Protein AF-A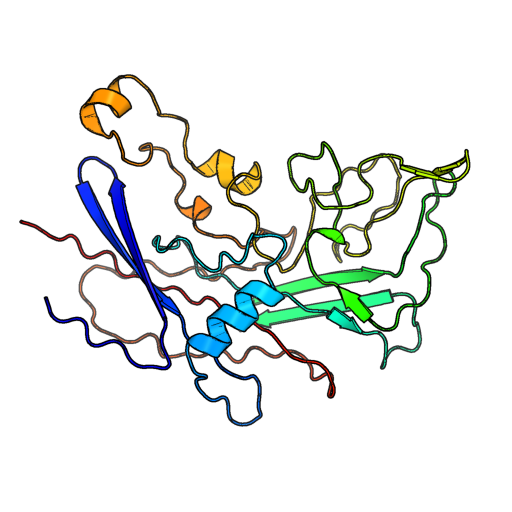0A3S4DX76-F1 (afdb_monomer_lite)

Organism: Serratia odorifera (NCBI:txid618)

pLDDT: mean 79.81, std 24.44, range [23.31, 98.12]

InterPro domains:
  IPR018683 Domain of unknown function DUF2169 [PF09937] (20-225)

Sequence (278 aa):
MKIIKPLRLSVLHRPFRFQGKNHLGVSVIALLDMGPTPQLRPEVELWQLAAAELQASGGVIDLAMPKARAEFLATGHAYTHHQTDKTACAVRIDVDRLSKRLTVYGDRVWSGSQPTPPRKFDAMRLDWSRAFGGAGHEENPHGIGASEEQHDGATYRRLPNIESAQARMTSPRQQPEPVSFGPLDINWPRRSKRLGRAYDAHWLQHDFPGLARDADWRVFNAASRTSGGRNRMRCRPRPHGASGTCTRASRCRVEPCRHGRRVALSIASAVRRRCLRK

Foldseek 3Di:
DDDDDDQLKDKDWDWFFAQLAIFIQIFIAWDWDPDPDIDTDGPVVVQVCLCVFVVVQNSDDFPSAAAQFFFWFDWDKDACPPPPDQFKDKFWWDFPPFIAIKIFGAKWWDPDFAIDRGDGDGIDTFDLLQWPEDCPGQQRNNYALLDWDDDPNDIIGIDRRIGGPVDDDRGSPDRDRTDGRHFGHLRRCVQVVQQDDQPDPVCVVRGPPHTHNSRRSNSRPRGDDDDPTDSTDRDDPDPPDDDDDPPDPGDTPRPDPPDTDGDGRRRRTRTDTDRPDD

Secondary structure (DSSP, 8-state):
------TTEEEEEEEEEETTEEEEEEEEEE-B--SSS--BPPHHHHHHHHHHH-GGGTT----SS--SSEE-----EEE-TT-S-SSEEEEEEEETTEEEEEEEE---BEETTEEPPPPP-SEEE-SGGGBEE-TT-TT-TT-EESS-EEETTEEE-BPPSEEETTB----TT--PPP--SSPPPSSSHHHHTTS-S--SHHIIIIITTSB-TT--GGGG--S---TT---EE--PPPPTT----------EE----TTS------------------

Structure (mmCIF, N/CA/C/O backbone):
data_AF-A0A3S4DX76-F1
#
_entry.id   AF-A0A3S4DX76-F1
#
loop_
_atom_site.group_PDB
_atom_site.id
_atom_site.type_symbol
_atom_site.label_atom_id
_atom_site.label_alt_id
_atom_site.label_comp_id
_atom_site.label_asym_id
_atom_site.label_entity_id
_atom_site.label_seq_id
_atom_site.pdbx_PDB_ins_code
_atom_site.Cartn_x
_atom_site.Cartn_y
_atom_site.Cartn_z
_atom_site.occupancy
_atom_site.B_iso_or_equiv
_atom_site.auth_seq_id
_atom_site.auth_comp_id
_atom_site.auth_asym_id
_atom_site.auth_atom_id
_atom_site.pdbx_PDB_model_num
ATOM 1 N N . MET A 1 1 ? -14.802 -8.178 33.227 1.00 63.16 1 MET A N 1
ATOM 2 C CA . MET A 1 1 ? -15.440 -8.338 31.897 1.00 63.16 1 MET A CA 1
ATOM 3 C C . MET A 1 1 ? -14.917 -9.623 31.269 1.00 63.16 1 MET A C 1
ATOM 5 O O . MET A 1 1 ? -13.709 -9.741 31.130 1.00 63.16 1 MET A O 1
ATOM 9 N N . LYS A 1 2 ? -15.780 -10.594 30.945 1.00 76.25 2 LYS A N 1
ATOM 10 C CA . LYS A 1 2 ? -15.373 -11.848 30.285 1.00 76.25 2 LYS A CA 1
ATOM 11 C C . LYS A 1 2 ? -15.455 -11.652 28.770 1.00 76.25 2 LYS A C 1
ATOM 13 O O . LYS A 1 2 ? -16.532 -11.360 28.259 1.00 76.25 2 LYS A O 1
ATOM 18 N N . ILE A 1 3 ? -14.332 -11.766 28.063 1.00 76.81 3 ILE A N 1
ATOM 19 C CA . ILE A 1 3 ? -14.299 -11.696 26.596 1.00 76.81 3 ILE A CA 1
ATOM 20 C C . ILE A 1 3 ? -14.397 -13.123 26.061 1.00 76.81 3 ILE A C 1
ATOM 22 O O . ILE A 1 3 ? -13.517 -13.940 26.314 1.00 76.81 3 ILE A O 1
ATOM 26 N N . ILE A 1 4 ? -15.468 -13.423 25.324 1.00 85.31 4 ILE A N 1
ATOM 27 C CA . ILE A 1 4 ? -15.616 -14.691 24.602 1.00 85.31 4 ILE A CA 1
ATOM 28 C C . ILE A 1 4 ? -15.239 -14.424 23.146 1.00 85.31 4 ILE A C 1
ATOM 30 O O . ILE A 1 4 ? -15.996 -13.792 22.410 1.00 85.31 4 ILE A O 1
ATOM 34 N N . LYS A 1 5 ? -14.044 -14.864 22.743 1.00 89.62 5 LYS A N 1
ATOM 35 C CA . LYS A 1 5 ? -13.514 -14.675 21.389 1.00 89.62 5 LYS A CA 1
ATOM 36 C C . LYS A 1 5 ? -13.508 -16.010 20.634 1.00 89.62 5 LYS A C 1
ATOM 38 O O . LYS A 1 5 ? -12.797 -16.921 21.056 1.00 89.62 5 LYS A O 1
ATOM 43 N N . PRO A 1 6 ? -14.234 -16.139 19.510 1.00 90.44 6 PRO A N 1
ATOM 44 C CA . PRO A 1 6 ? -14.154 -17.327 18.664 1.00 90.44 6 PRO A CA 1
ATOM 45 C C . PRO A 1 6 ? -12.733 -17.571 18.127 1.00 90.44 6 PRO A C 1
ATOM 47 O O . PRO A 1 6 ? -11.975 -16.629 17.894 1.00 90.44 6 PRO A O 1
ATOM 50 N N . LEU A 1 7 ? -12.384 -18.834 17.861 1.00 92.88 7 LEU A N 1
ATOM 51 C CA . LEU A 1 7 ? -11.058 -19.229 17.347 1.00 92.88 7 LEU A CA 1
ATOM 52 C C . LEU A 1 7 ? -10.767 -18.744 15.913 1.00 92.88 7 LEU A C 1
ATOM 54 O O . LEU A 1 7 ? -9.620 -18.739 15.474 1.00 92.88 7 LEU A O 1
ATOM 58 N N . ARG A 1 8 ? -11.807 -18.356 15.169 1.00 95.44 8 ARG A N 1
ATOM 59 C CA . ARG A 1 8 ? -11.724 -17.934 13.758 1.00 95.44 8 ARG A CA 1
ATOM 60 C C . ARG A 1 8 ? -11.811 -16.417 13.564 1.00 95.44 8 ARG A C 1
ATOM 62 O O . ARG A 1 8 ? -11.870 -15.948 12.433 1.00 95.44 8 ARG A O 1
ATOM 69 N N . LEU A 1 9 ? -11.869 -15.656 14.658 1.00 94.31 9 LEU A N 1
ATOM 70 C CA . LEU A 1 9 ? -11.942 -14.199 14.632 1.00 94.31 9 LEU A CA 1
ATOM 71 C C . LEU A 1 9 ? -10.793 -13.610 15.439 1.00 94.31 9 LEU A C 1
ATOM 73 O O . LEU A 1 9 ? -10.595 -13.972 16.602 1.00 94.31 9 LEU A O 1
ATOM 77 N N . SER A 1 10 ? -10.100 -12.653 14.832 1.00 93.06 10 SER A N 1
ATOM 78 C CA . SER A 1 10 ? -9.184 -11.782 15.551 1.00 93.06 10 SER A CA 1
ATOM 79 C C . SER A 1 10 ? -9.890 -10.512 16.000 1.00 93.06 10 SER A C 1
ATOM 81 O O . SER A 1 10 ? -10.774 -10.003 15.306 1.00 93.06 10 SER A O 1
ATOM 83 N N . VAL A 1 11 ? -9.506 -9.994 17.164 1.00 92.44 11 VAL A N 1
ATOM 84 C CA . VAL A 1 11 ? -10.060 -8.760 17.722 1.00 92.44 11 VAL A CA 1
ATOM 85 C C . VAL A 1 11 ? -8.917 -7.815 18.048 1.00 92.44 11 VAL A C 1
ATOM 87 O O . VAL A 1 11 ? -8.122 -8.079 18.946 1.00 92.44 11 VAL A O 1
ATOM 90 N N . LEU A 1 12 ? -8.877 -6.683 17.352 1.00 92.00 12 LEU A N 1
ATOM 91 C CA . LEU A 1 12 ? -8.015 -5.561 17.696 1.00 92.00 12 LEU A CA 1
ATOM 92 C C . LEU A 1 12 ? -8.839 -4.514 18.432 1.00 92.00 12 LEU A C 1
ATOM 94 O O . LEU A 1 12 ? -9.968 -4.211 18.040 1.00 92.00 12 LEU A O 1
ATOM 98 N N . HIS A 1 13 ? -8.277 -3.928 19.479 1.00 91.62 13 HIS A N 1
ATOM 99 C CA . HIS A 1 13 ? -8.918 -2.840 20.198 1.00 91.62 13 HIS A CA 1
ATOM 100 C C . HIS A 1 13 ? -7.905 -1.749 20.520 1.00 91.62 13 HIS A C 1
ATOM 102 O O . HIS A 1 13 ? -6.739 -2.028 20.785 1.00 91.62 13 HIS A O 1
ATOM 108 N N . ARG A 1 14 ? -8.357 -0.497 20.477 1.00 92.81 14 ARG A N 1
ATOM 109 C CA . ARG A 1 14 ? -7.519 0.665 20.761 1.00 92.81 14 ARG A CA 1
ATOM 110 C C . ARG A 1 14 ? -8.336 1.738 21.474 1.00 92.81 14 ARG A C 1
ATOM 112 O O . ARG A 1 14 ? -9.287 2.258 20.879 1.00 92.81 14 ARG A O 1
ATOM 119 N N . PRO A 1 15 ? -8.005 2.092 22.727 1.00 94.25 15 PRO A N 1
ATOM 120 C CA . PRO A 1 15 ? -8.536 3.306 23.318 1.00 94.25 15 PRO A CA 1
ATOM 121 C C . PRO A 1 15 ? -7.957 4.516 22.579 1.00 94.25 15 PRO A C 1
ATOM 123 O O . PRO A 1 15 ? -6.781 4.536 22.212 1.00 94.25 15 PRO A O 1
ATOM 126 N N . PHE A 1 16 ? -8.782 5.528 22.341 1.00 93.81 16 PHE A N 1
ATOM 127 C CA . PHE A 1 16 ? -8.332 6.791 21.768 1.00 93.81 16 PHE A CA 1
ATOM 128 C C . PHE A 1 16 ? -9.116 7.956 22.359 1.00 93.81 16 PHE A C 1
ATOM 130 O O . PHE A 1 16 ? -10.285 7.815 22.721 1.00 93.81 16 PHE A O 1
ATOM 137 N N . ARG A 1 17 ? -8.471 9.120 22.431 1.00 93.81 17 ARG A N 1
ATOM 138 C CA . ARG A 1 17 ? -9.098 10.364 22.871 1.00 93.81 17 ARG A CA 1
ATOM 139 C C . ARG A 1 17 ? -9.303 11.289 21.678 1.00 93.81 17 ARG A C 1
ATOM 141 O O . ARG A 1 17 ? -8.427 11.418 20.823 1.00 93.81 17 ARG A O 1
ATOM 148 N N . PHE A 1 18 ? -10.477 11.900 21.603 1.00 92.81 18 PHE A N 1
ATOM 149 C CA . PHE A 1 18 ? -10.802 12.887 20.579 1.00 92.81 18 PHE A CA 1
ATOM 150 C C . PHE A 1 18 ? -11.790 13.905 21.146 1.00 92.81 18 PHE A C 1
ATOM 152 O O . PHE A 1 18 ? -12.810 13.510 21.711 1.00 92.81 18 PHE A O 1
ATOM 159 N N . GLN A 1 19 ? -11.484 15.199 21.008 1.00 90.12 19 GLN A N 1
ATOM 160 C CA . GLN A 1 19 ? -12.315 16.305 21.510 1.00 90.12 19 GLN A CA 1
ATOM 161 C C . GLN A 1 19 ? -12.687 16.138 22.995 1.00 90.12 19 GLN A C 1
ATOM 163 O O . GLN A 1 19 ? -13.863 16.115 23.364 1.00 90.12 19 GLN A O 1
ATOM 168 N N . GLY A 1 20 ? -11.677 15.915 23.840 1.00 88.25 20 GLY A N 1
ATOM 169 C CA . GLY A 1 20 ? -11.849 15.693 25.281 1.00 88.25 20 GLY A CA 1
ATOM 170 C C . GLY A 1 20 ? -12.585 14.407 25.696 1.00 88.25 20 GLY A C 1
ATOM 171 O O . GLY A 1 20 ? -12.797 14.196 26.888 1.00 88.25 20 GLY A O 1
ATOM 172 N N . LYS A 1 21 ? -12.979 13.528 24.760 1.00 92.38 21 LYS A N 1
ATOM 173 C CA . LYS A 1 21 ? -13.741 12.302 25.055 1.00 92.38 21 LYS A CA 1
ATOM 174 C C . LYS A 1 21 ? -12.910 11.048 24.833 1.00 92.38 21 LYS A C 1
ATOM 176 O O . LYS A 1 21 ? -12.191 10.934 23.842 1.00 92.38 21 LYS A O 1
ATOM 181 N N . ASN A 1 22 ? -13.068 10.085 25.738 1.00 94.81 22 ASN A N 1
ATOM 182 C CA . ASN A 1 22 ? -12.474 8.760 25.612 1.00 94.81 22 ASN A CA 1
ATOM 183 C C . ASN A 1 22 ? -13.384 7.851 24.784 1.00 94.81 22 ASN A C 1
ATOM 185 O O . ASN A 1 22 ? -14.589 7.747 25.023 1.00 94.81 22 ASN A O 1
ATOM 189 N N . HIS A 1 23 ? -12.784 7.165 23.823 1.00 93.88 23 HIS A N 1
ATOM 190 C CA . HIS A 1 23 ? -13.443 6.231 22.930 1.00 93.88 23 HIS A CA 1
ATOM 191 C C . HIS A 1 23 ? -12.697 4.899 22.917 1.00 93.88 23 HIS A C 1
ATOM 193 O O . HIS A 1 23 ? -11.491 4.842 23.150 1.00 93.88 23 HIS A O 1
ATOM 199 N N . LEU A 1 24 ? -13.421 3.830 22.593 1.00 94.06 24 LEU A N 1
ATOM 200 C CA . LEU A 1 24 ? -12.850 2.515 22.336 1.00 94.06 24 LEU A CA 1
ATOM 201 C C . LEU A 1 24 ? -13.122 2.140 20.880 1.00 94.06 24 LEU A C 1
ATOM 203 O O . LEU A 1 24 ? -14.275 1.974 20.476 1.00 94.06 24 LEU A O 1
ATOM 207 N N . GLY A 1 25 ? -12.058 2.028 20.092 1.00 93.44 25 GLY A N 1
ATOM 208 C CA . GLY A 1 25 ? -12.106 1.408 18.778 1.00 93.44 25 GLY A CA 1
ATOM 209 C C . GLY A 1 25 ? -11.991 -0.107 18.913 1.00 93.44 25 GLY A C 1
ATOM 210 O O . GLY A 1 25 ? -11.165 -0.597 19.681 1.00 93.44 25 GLY A O 1
ATOM 211 N N . VAL A 1 26 ? -12.837 -0.845 18.194 1.00 92.06 26 VAL A N 1
ATOM 212 C CA . VAL A 1 26 ? -12.825 -2.314 18.154 1.00 92.06 26 VAL A CA 1
ATOM 213 C C . VAL A 1 26 ? -12.948 -2.745 16.703 1.00 92.06 26 VAL A C 1
ATOM 215 O O . VAL A 1 26 ? -13.924 -2.389 16.050 1.00 92.06 26 VAL A O 1
ATOM 218 N N . SER A 1 27 ? -11.982 -3.510 16.209 1.00 92.56 27 SER A N 1
ATOM 219 C CA . SER A 1 27 ? -12.020 -4.140 14.891 1.00 92.56 27 SER A CA 1
ATOM 220 C C . SER A 1 27 ? -12.036 -5.650 15.040 1.00 92.56 27 SER A C 1
ATOM 222 O O . SER A 1 27 ? -11.276 -6.213 15.823 1.00 92.56 27 SER A O 1
ATOM 224 N N . VAL A 1 28 ? -12.904 -6.297 14.270 1.00 92.81 28 VAL A N 1
ATOM 225 C CA . VAL A 1 28 ? -12.977 -7.754 14.171 1.00 92.81 28 VAL A CA 1
ATOM 226 C C . VAL A 1 28 ? -12.489 -8.140 12.786 1.00 92.81 28 VAL A C 1
ATOM 228 O O . VAL A 1 28 ? -12.972 -7.598 11.792 1.00 92.81 28 VAL A O 1
ATOM 231 N N . ILE A 1 29 ? -11.528 -9.054 12.727 1.00 93.88 29 ILE A N 1
ATOM 232 C CA . ILE A 1 29 ? -10.910 -9.507 11.484 1.00 93.88 29 ILE A CA 1
ATOM 233 C C . ILE A 1 29 ? -11.208 -10.994 11.323 1.00 93.88 29 ILE A C 1
ATOM 235 O O . ILE A 1 29 ? -11.068 -11.777 12.262 1.00 93.88 29 ILE A O 1
ATOM 239 N N . ALA A 1 30 ? -11.627 -11.365 10.121 1.00 94.69 30 ALA A N 1
ATOM 240 C CA . ALA A 1 30 ? -11.900 -12.735 9.731 1.00 94.69 30 ALA A CA 1
ATOM 241 C C . ALA A 1 30 ? -11.096 -13.056 8.472 1.00 94.69 30 ALA A C 1
ATOM 243 O O . ALA A 1 30 ? -11.054 -12.246 7.545 1.00 94.69 30 ALA A O 1
ATOM 244 N N . LEU A 1 31 ? -10.487 -14.239 8.434 1.00 94.75 31 LEU A N 1
ATOM 245 C CA . LEU A 1 31 ? -9.863 -14.769 7.228 1.00 94.75 31 LEU A CA 1
ATOM 246 C C . LEU A 1 31 ? -10.840 -15.736 6.566 1.00 94.75 31 LEU A C 1
ATOM 248 O O . LEU A 1 31 ? -11.358 -16.640 7.220 1.00 94.75 31 LEU A O 1
ATOM 252 N N . LEU A 1 32 ? -11.076 -15.540 5.273 1.00 93.75 32 LEU A N 1
ATOM 253 C CA . LEU A 1 32 ? -11.840 -16.454 4.437 1.00 93.75 32 LEU A CA 1
ATOM 254 C C . LEU A 1 32 ? -10.940 -16.963 3.318 1.00 93.75 32 LEU A C 1
ATOM 256 O O . LEU A 1 32 ? -10.189 -16.180 2.732 1.00 93.75 32 LEU A O 1
ATOM 260 N N . ASP A 1 33 ? -11.029 -18.251 3.002 1.00 89.81 33 ASP A N 1
ATOM 261 C CA . ASP A 1 33 ? -10.439 -18.751 1.763 1.00 89.81 33 ASP A CA 1
ATOM 262 C C . ASP A 1 33 ? -11.244 -18.290 0.533 1.00 89.81 33 ASP A C 1
ATOM 264 O O . ASP A 1 33 ? -12.389 -17.844 0.627 1.00 89.81 33 ASP A O 1
ATOM 268 N N . MET A 1 34 ? -10.618 -18.374 -0.642 1.00 85.69 34 MET A N 1
ATOM 269 C CA . MET A 1 34 ? -11.246 -18.039 -1.926 1.00 85.69 34 MET A CA 1
ATOM 270 C C . MET A 1 34 ? -11.662 -19.289 -2.715 1.00 85.69 34 MET A C 1
ATOM 272 O O . MET A 1 34 ? -11.631 -19.279 -3.948 1.00 85.69 34 MET A O 1
ATOM 276 N N . GLY A 1 35 ? -12.005 -20.376 -2.017 1.00 86.94 35 GLY A N 1
ATOM 277 C CA . GLY A 1 35 ? -12.531 -21.592 -2.626 1.00 86.94 35 GLY A CA 1
ATOM 278 C C . GLY A 1 35 ? -13.946 -21.412 -3.198 1.00 86.94 35 GLY A C 1
ATOM 279 O O . GLY A 1 35 ? -14.584 -20.377 -2.991 1.00 86.94 35 GLY A O 1
ATOM 280 N N . PRO A 1 36 ? -14.478 -22.424 -3.912 1.00 89.00 36 PRO A N 1
ATOM 281 C CA . PRO A 1 36 ? -15.854 -22.401 -4.423 1.00 89.00 36 PRO A CA 1
ATOM 282 C C . PRO A 1 36 ? -16.896 -22.276 -3.298 1.00 89.00 36 PRO A C 1
ATOM 284 O O . PRO A 1 36 ? -17.969 -21.711 -3.504 1.00 89.00 36 PRO A O 1
ATOM 287 N N . THR A 1 37 ? -16.553 -22.755 -2.102 1.00 93.50 37 THR A N 1
ATOM 288 C CA . THR A 1 37 ? -17.327 -22.631 -0.864 1.00 93.50 37 THR A CA 1
ATOM 289 C C . THR A 1 37 ? -16.450 -21.981 0.213 1.00 93.50 37 THR A C 1
ATOM 291 O O . THR A 1 37 ? -15.799 -22.708 0.967 1.00 93.50 37 THR A O 1
ATOM 294 N N . PRO A 1 38 ? -16.387 -20.636 0.277 1.00 90.50 38 PRO A N 1
ATOM 295 C CA . PRO A 1 38 ? -15.501 -19.923 1.196 1.00 90.50 38 PRO A CA 1
ATOM 296 C C . PRO A 1 38 ? -15.723 -20.319 2.656 1.00 90.50 38 PRO A C 1
ATOM 298 O O . PRO A 1 38 ? -16.846 -20.213 3.157 1.00 90.50 38 PRO A O 1
ATOM 301 N N . GLN A 1 39 ? -14.665 -20.727 3.358 1.00 93.19 39 GLN A N 1
ATOM 302 C CA . GLN A 1 39 ? -14.730 -21.034 4.785 1.00 93.19 39 GLN A CA 1
ATOM 303 C C . GLN A 1 39 ? -13.957 -20.020 5.625 1.00 93.19 39 GLN A C 1
ATOM 305 O O . GLN A 1 39 ? -12.917 -19.500 5.224 1.00 93.19 39 GLN A O 1
ATOM 310 N N . LEU A 1 40 ? -14.452 -19.775 6.843 1.00 95.00 40 LEU A N 1
ATOM 311 C CA . LEU A 1 40 ? -13.705 -19.040 7.862 1.00 95.00 40 LEU A CA 1
ATOM 312 C C . LEU A 1 40 ? -12.507 -19.871 8.322 1.00 95.00 40 LEU A C 1
ATOM 314 O O . LEU A 1 40 ? -12.687 -20.988 8.820 1.00 95.00 40 LEU A O 1
ATOM 318 N N . ARG A 1 41 ? -11.310 -19.306 8.197 1.00 95.25 41 ARG A N 1
ATOM 319 C CA . ARG A 1 41 ? -10.045 -19.924 8.596 1.00 95.25 41 ARG A CA 1
ATOM 320 C C . ARG A 1 41 ? -9.696 -19.596 10.058 1.00 95.25 41 ARG A C 1
ATOM 322 O O . ARG A 1 41 ? -10.197 -18.605 10.596 1.00 95.25 41 ARG A O 1
ATOM 329 N N . PRO A 1 42 ? -8.870 -20.419 10.726 1.00 96.06 42 PRO A N 1
ATOM 330 C CA . PRO A 1 42 ? -8.341 -20.118 12.056 1.00 96.06 42 PRO A CA 1
ATOM 331 C C . PRO A 1 42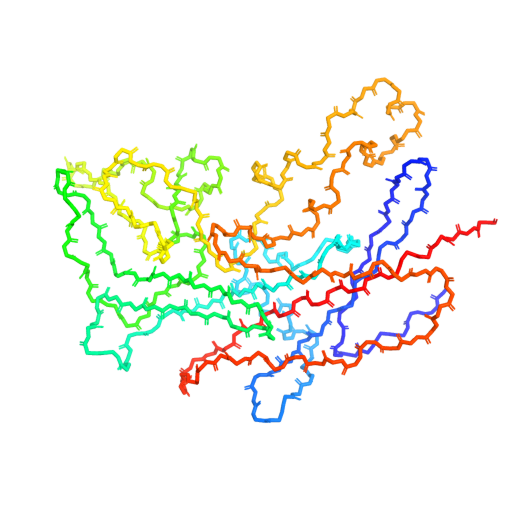 ? -7.602 -18.773 12.118 1.00 96.06 42 PRO A C 1
ATOM 333 O O . PRO A 1 42 ? -6.938 -18.373 11.164 1.00 96.06 42 PRO A O 1
ATOM 336 N N . GLU A 1 43 ? -7.659 -18.094 13.267 1.00 95.06 43 GLU A N 1
ATOM 337 C CA . GLU A 1 43 ? -6.953 -16.819 13.473 1.00 95.06 43 GLU A CA 1
ATOM 338 C C . GLU A 1 43 ? -5.428 -16.938 13.308 1.00 95.06 43 GLU A C 1
ATOM 340 O O . GLU A 1 43 ? -4.788 -16.014 12.816 1.00 95.06 43 GLU A O 1
ATOM 345 N N . VAL A 1 44 ? -4.830 -18.066 13.695 1.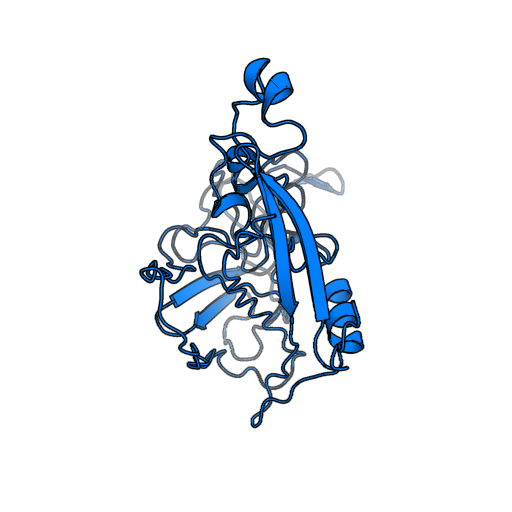00 95.00 44 VAL A N 1
ATOM 346 C CA . VAL A 1 44 ? -3.378 -18.262 13.553 1.00 95.00 44 VAL A CA 1
ATOM 347 C C . VAL A 1 44 ? -2.955 -18.164 12.084 1.00 95.00 44 VAL A C 1
ATOM 349 O O . VAL A 1 44 ? -1.978 -17.486 11.771 1.00 95.00 44 VAL A O 1
ATOM 352 N N . GLU A 1 45 ? -3.739 -18.751 11.173 1.00 95.00 45 GLU A N 1
ATOM 353 C CA . GLU A 1 45 ? -3.483 -18.667 9.731 1.00 95.00 45 GLU A CA 1
ATOM 354 C C . GLU A 1 45 ? -3.603 -17.225 9.216 1.00 95.00 45 GLU A C 1
ATOM 356 O O . GLU A 1 45 ? -2.834 -16.815 8.351 1.00 95.00 45 GLU A O 1
ATOM 361 N N . LEU A 1 46 ? -4.530 -16.430 9.769 1.00 93.62 46 LEU A N 1
ATOM 362 C CA . LEU A 1 46 ? -4.693 -15.012 9.431 1.00 93.62 46 LEU A CA 1
ATOM 363 C C . LEU A 1 46 ? -3.415 -14.223 9.710 1.00 93.62 46 LEU A C 1
ATOM 365 O O . LEU A 1 46 ? -2.948 -13.494 8.835 1.00 93.62 46 LEU A O 1
ATOM 369 N N . TRP A 1 47 ? -2.847 -14.363 10.908 1.00 92.38 47 TRP A N 1
ATOM 370 C CA . TRP A 1 47 ? -1.663 -13.594 11.292 1.00 92.38 47 TRP A CA 1
ATOM 371 C C . TRP A 1 47 ? -0.393 -14.072 10.593 1.00 92.38 47 TRP A C 1
ATOM 373 O O . TRP A 1 47 ? 0.413 -13.240 10.181 1.00 92.38 47 TRP A O 1
ATOM 383 N N . GLN A 1 48 ? -0.248 -15.382 10.374 1.00 92.19 48 GLN A N 1
ATOM 384 C CA . GLN A 1 48 ? 0.835 -15.930 9.551 1.00 92.19 48 GLN A CA 1
ATOM 385 C C . GLN A 1 48 ? 0.780 -15.382 8.121 1.00 92.19 48 GLN A C 1
ATOM 387 O O . GLN A 1 48 ? 1.795 -14.947 7.578 1.00 92.19 48 GLN A O 1
ATOM 392 N N . LEU A 1 49 ? -0.417 -15.344 7.527 1.00 91.19 49 LEU A N 1
ATOM 393 C CA . LEU A 1 49 ? -0.618 -14.809 6.186 1.00 91.19 49 LEU A CA 1
ATOM 394 C C . LEU A 1 49 ? -0.308 -13.313 6.116 1.00 91.19 49 LEU A C 1
ATOM 396 O O . LEU A 1 49 ? 0.366 -12.865 5.193 1.00 91.19 49 LEU A O 1
ATOM 400 N N . ALA A 1 50 ? -0.770 -12.537 7.096 1.00 89.88 50 ALA A N 1
ATOM 401 C CA . ALA A 1 50 ? -0.505 -11.106 7.155 1.00 89.88 50 ALA A CA 1
ATOM 402 C C . ALA A 1 50 ? 0.991 -10.796 7.294 1.00 89.88 50 ALA A C 1
ATOM 404 O O . ALA A 1 50 ? 1.495 -9.939 6.571 1.00 89.88 50 ALA A O 1
ATOM 405 N N . ALA A 1 51 ? 1.709 -11.519 8.158 1.00 88.25 51 ALA A N 1
ATOM 406 C CA . ALA A 1 51 ? 3.153 -11.368 8.313 1.00 88.25 51 ALA A CA 1
ATOM 407 C C . ALA A 1 51 ? 3.915 -11.711 7.021 1.00 88.25 51 ALA A C 1
ATOM 409 O O . ALA A 1 51 ? 4.839 -10.994 6.641 1.00 88.25 51 ALA A O 1
ATOM 410 N N . ALA A 1 52 ? 3.501 -12.769 6.315 1.00 87.88 52 ALA A N 1
ATOM 411 C CA . ALA A 1 52 ? 4.130 -13.182 5.063 1.00 87.88 52 ALA A CA 1
ATOM 412 C C . ALA A 1 52 ? 3.866 -12.203 3.905 1.00 87.88 52 ALA A C 1
ATOM 414 O O . ALA A 1 52 ? 4.741 -11.972 3.075 1.00 87.88 52 ALA A O 1
ATOM 415 N N . GLU A 1 53 ? 2.666 -11.623 3.833 1.00 88.00 53 GLU A N 1
ATOM 416 C CA . GLU A 1 53 ? 2.208 -10.901 2.642 1.00 88.00 53 GLU A CA 1
ATOM 417 C C . GLU A 1 53 ? 2.271 -9.370 2.752 1.00 88.00 53 GLU A C 1
ATOM 419 O O . GLU A 1 53 ? 2.349 -8.684 1.727 1.00 88.00 53 GLU A O 1
ATOM 424 N N . LEU A 1 54 ? 2.235 -8.820 3.969 1.00 84.62 54 LEU A N 1
ATOM 425 C CA . LEU A 1 54 ? 2.216 -7.376 4.240 1.00 84.62 54 LEU A CA 1
ATOM 426 C C . LEU A 1 54 ? 3.576 -6.857 4.731 1.00 84.62 54 LEU A C 1
ATOM 428 O O . LEU A 1 54 ? 3.644 -5.986 5.598 1.00 84.62 54 LEU A O 1
ATOM 432 N N . GLN A 1 55 ? 4.666 -7.379 4.168 1.00 78.81 55 GLN A N 1
ATOM 433 C CA . GLN A 1 55 ? 6.037 -7.023 4.556 1.00 78.81 55 GLN A CA 1
ATOM 434 C C . GLN A 1 55 ? 6.301 -5.512 4.448 1.00 78.81 55 GLN A C 1
ATOM 436 O O . GLN A 1 55 ? 6.830 -4.909 5.377 1.00 78.81 55 GLN A O 1
ATOM 441 N N . ALA A 1 56 ? 5.832 -4.878 3.367 1.00 71.38 56 ALA A N 1
ATOM 442 C CA . ALA A 1 56 ? 5.996 -3.439 3.134 1.00 71.38 56 ALA A CA 1
ATOM 443 C C . ALA A 1 56 ? 5.247 -2.541 4.140 1.00 71.38 56 ALA A C 1
ATOM 445 O O . ALA A 1 56 ? 5.514 -1.347 4.195 1.00 71.38 56 ALA A O 1
ATOM 446 N N . SER A 1 57 ? 4.304 -3.086 4.914 1.00 72.50 57 SER A N 1
ATOM 447 C CA . SER A 1 57 ? 3.586 -2.362 5.972 1.00 72.50 57 SER A CA 1
ATOM 448 C C . SER A 1 57 ? 3.819 -2.974 7.357 1.00 72.50 57 SER A C 1
ATOM 450 O O . SER A 1 57 ? 2.975 -2.828 8.242 1.00 72.50 57 SER A O 1
ATOM 452 N N . GLY A 1 58 ? 4.911 -3.729 7.533 1.00 76.62 58 GLY A N 1
ATOM 453 C CA . GLY A 1 58 ? 5.279 -4.353 8.807 1.00 76.62 58 GLY A CA 1
ATOM 454 C C . GLY A 1 58 ? 4.234 -5.331 9.357 1.00 76.62 58 GLY A C 1
ATOM 455 O O . GLY A 1 58 ? 4.079 -5.442 10.569 1.00 76.62 58 GLY A O 1
ATOM 456 N N . GLY A 1 59 ? 3.450 -5.984 8.493 1.00 78.50 59 GLY A N 1
ATOM 457 C CA . GLY A 1 59 ? 2.385 -6.903 8.915 1.00 78.50 59 GLY A CA 1
ATOM 458 C C . GLY A 1 59 ? 1.107 -6.221 9.426 1.00 78.50 59 GLY A C 1
ATOM 459 O O . GLY A 1 59 ? 0.166 -6.907 9.828 1.00 78.50 59 GLY A O 1
ATOM 460 N N . VAL A 1 60 ? 1.031 -4.884 9.417 1.00 84.81 60 VAL A N 1
ATOM 461 C CA . VAL A 1 60 ? -0.116 -4.148 9.969 1.00 84.81 60 VAL A CA 1
ATOM 462 C C . VAL A 1 60 ? -1.330 -4.246 9.043 1.00 84.81 60 VAL A C 1
ATOM 464 O O . VAL A 1 60 ? -1.337 -3.716 7.934 1.00 84.81 60 VAL A O 1
ATOM 467 N N . ILE A 1 61 ? -2.392 -4.883 9.541 1.00 87.50 61 ILE A N 1
ATOM 468 C CA . ILE A 1 61 ? -3.680 -5.023 8.845 1.00 87.50 61 ILE A CA 1
ATOM 469 C C . ILE A 1 61 ? -4.582 -3.808 9.105 1.00 87.50 61 ILE A C 1
ATOM 471 O O . ILE A 1 61 ? -5.118 -3.202 8.179 1.00 87.50 61 ILE A O 1
ATOM 475 N N . ASP A 1 62 ? -4.775 -3.446 10.375 1.00 90.19 62 ASP A N 1
ATOM 476 C CA . ASP A 1 62 ? -5.705 -2.398 10.796 1.00 90.19 62 ASP A CA 1
ATOM 477 C C . ASP A 1 62 ? -5.199 -1.689 12.061 1.00 90.19 62 ASP A C 1
ATOM 479 O O . ASP A 1 62 ? -4.445 -2.256 12.847 1.00 90.19 62 ASP A O 1
ATOM 483 N N . LEU A 1 63 ? -5.620 -0.439 12.268 1.00 91.81 63 LEU A N 1
ATOM 484 C CA . LEU A 1 63 ? -5.215 0.384 13.416 1.00 91.81 63 LEU A CA 1
ATOM 485 C C . LEU A 1 63 ? -6.205 0.323 14.589 1.00 91.81 63 LEU A C 1
ATOM 487 O O . LEU A 1 63 ? -6.052 1.074 15.553 1.00 91.81 63 LEU A O 1
ATOM 491 N N . ALA A 1 64 ? -7.235 -0.520 14.486 1.00 93.56 64 ALA A N 1
ATOM 492 C CA . ALA A 1 64 ? -8.386 -0.599 15.379 1.00 93.56 64 ALA A CA 1
ATOM 493 C C . ALA A 1 64 ? -9.125 0.737 15.548 1.00 93.56 64 ALA A C 1
ATOM 495 O O . ALA A 1 64 ? -9.769 0.981 16.565 1.00 93.56 64 ALA A O 1
ATOM 496 N N . MET A 1 65 ? -9.055 1.599 14.533 1.00 93.56 65 MET A N 1
ATOM 497 C CA . MET A 1 65 ? -9.694 2.912 14.516 1.00 93.56 65 MET A CA 1
ATOM 498 C C . MET A 1 65 ? -10.897 2.895 13.570 1.00 93.56 65 MET A C 1
ATOM 500 O O . MET A 1 65 ? -10.825 2.273 12.508 1.00 93.56 65 MET A O 1
ATOM 504 N N . PRO A 1 66 ? -12.007 3.589 13.893 1.00 90.50 66 PRO A N 1
ATOM 505 C CA . PRO A 1 66 ? -13.143 3.672 12.981 1.00 90.50 66 PRO A CA 1
ATOM 506 C C . PRO A 1 66 ? -12.702 4.201 11.612 1.00 90.50 66 PRO A C 1
ATOM 508 O O . PRO A 1 66 ? -12.040 5.233 11.539 1.00 90.50 66 PRO A O 1
ATOM 511 N N . LYS A 1 67 ? -13.080 3.540 10.517 1.00 88.81 67 LYS A N 1
ATOM 512 C CA . LYS A 1 67 ? -12.745 4.019 9.169 1.00 88.81 67 LYS A CA 1
ATOM 513 C C . LYS A 1 67 ? -13.773 5.031 8.680 1.00 88.81 67 LYS A C 1
ATOM 515 O O . LYS A 1 67 ? -14.976 4.852 8.861 1.00 88.81 67 LYS A O 1
ATOM 520 N N . ALA A 1 68 ? -13.312 6.080 8.000 1.00 89.81 68 ALA A N 1
ATOM 521 C CA . ALA A 1 68 ? -14.207 7.063 7.391 1.00 89.81 68 ALA A CA 1
ATOM 522 C C . ALA A 1 68 ? -14.997 6.472 6.210 1.00 89.81 68 ALA A C 1
ATOM 524 O O . ALA A 1 68 ? -16.078 6.956 5.868 1.00 89.81 68 ALA A O 1
ATOM 525 N N . ARG A 1 69 ? -14.433 5.458 5.539 1.00 85.75 69 ARG A N 1
ATOM 526 C CA . ARG A 1 69 ? -15.014 4.789 4.367 1.00 85.75 69 ARG A CA 1
ATOM 527 C C . ARG A 1 69 ? -14.645 3.310 4.350 1.00 85.75 69 ARG A C 1
ATOM 529 O O . ARG A 1 69 ? -13.600 2.939 4.878 1.00 85.75 69 ARG A O 1
ATOM 536 N N . ALA A 1 70 ? -15.461 2.507 3.675 1.00 85.56 70 ALA A N 1
ATOM 537 C CA . ALA A 1 70 ? -15.069 1.158 3.290 1.00 85.56 70 ALA A CA 1
ATOM 538 C C . ALA A 1 70 ? -13.915 1.210 2.275 1.00 85.56 70 ALA A C 1
ATOM 540 O O . ALA A 1 70 ? -13.865 2.109 1.425 1.00 85.56 70 ALA A O 1
ATOM 541 N N . GLU A 1 71 ? -13.012 0.240 2.361 1.00 88.38 71 GLU A N 1
ATOM 542 C CA . GLU A 1 71 ? -11.854 0.100 1.485 1.00 88.38 71 GLU A CA 1
ATOM 543 C C . GLU A 1 71 ? -11.585 -1.369 1.167 1.00 88.38 71 GLU A C 1
ATOM 545 O O . GLU A 1 71 ? -11.996 -2.253 1.913 1.00 88.38 71 GLU A O 1
ATOM 550 N N . PHE A 1 72 ? -10.904 -1.616 0.052 1.00 88.06 72 PHE A N 1
ATOM 551 C CA . PHE A 1 72 ? -10.354 -2.923 -0.283 1.00 88.06 72 PHE A CA 1
ATOM 552 C C . PHE A 1 72 ? -8.889 -2.752 -0.668 1.00 88.06 72 PHE A C 1
ATOM 554 O O . PHE A 1 72 ? -8.496 -1.735 -1.249 1.00 88.06 72 PHE A O 1
ATOM 561 N N . LEU A 1 73 ? -8.099 -3.754 -0.313 1.00 90.12 73 LEU A N 1
ATOM 562 C CA . LEU A 1 73 ? -6.665 -3.824 -0.533 1.00 90.12 73 LEU A CA 1
ATOM 563 C C . LEU A 1 73 ? -6.337 -5.215 -1.062 1.00 90.12 73 LEU A C 1
ATOM 565 O O . LEU A 1 73 ? -7.101 -6.160 -0.860 1.00 90.12 73 LEU A O 1
ATOM 569 N N . ALA A 1 74 ? -5.198 -5.341 -1.725 1.00 89.00 74 ALA A N 1
ATOM 570 C CA . ALA A 1 74 ? -4.676 -6.642 -2.099 1.00 89.00 74 ALA A CA 1
ATOM 571 C C . ALA A 1 74 ? -3.160 -6.618 -2.199 1.00 89.00 74 ALA A C 1
ATOM 573 O O . ALA A 1 74 ? -2.541 -5.572 -2.386 1.00 89.00 74 ALA A O 1
ATOM 574 N N . THR A 1 75 ? -2.603 -7.811 -2.101 1.00 88.75 75 THR A N 1
ATOM 575 C CA . THR A 1 75 ? -1.195 -8.126 -2.285 1.00 88.75 75 THR A CA 1
ATOM 576 C C . THR A 1 75 ? -1.128 -9.513 -2.920 1.00 88.75 75 THR A C 1
ATOM 578 O O . THR A 1 75 ? -2.101 -10.272 -2.868 1.00 88.75 75 THR A O 1
ATOM 581 N N . GLY A 1 76 ? -0.039 -9.824 -3.609 1.00 90.44 76 GLY A N 1
ATOM 582 C CA . GLY A 1 76 ? 0.082 -11.064 -4.367 1.00 90.44 76 GLY A CA 1
ATOM 583 C C . GLY A 1 76 ? 1.010 -10.902 -5.557 1.00 90.44 76 GLY A C 1
ATOM 584 O O . GLY A 1 76 ? 1.964 -10.132 -5.499 1.00 90.44 76 GLY A O 1
ATOM 585 N N . HIS A 1 77 ? 0.730 -11.622 -6.640 1.00 93.38 77 HIS A N 1
ATOM 586 C CA . HIS A 1 77 ? 1.553 -11.610 -7.845 1.00 93.38 77 HIS A CA 1
ATOM 587 C C . HIS A 1 77 ? 0.694 -11.456 -9.103 1.00 93.38 77 HIS A C 1
ATOM 589 O O . HIS A 1 77 ? -0.425 -11.967 -9.178 1.00 93.38 77 HIS A O 1
ATOM 595 N N . ALA A 1 78 ? 1.237 -10.759 -10.095 1.00 95.06 78 ALA A N 1
ATOM 596 C CA . ALA A 1 78 ? 0.769 -10.766 -11.468 1.00 95.06 78 ALA A CA 1
ATOM 597 C C . ALA A 1 78 ? 1.455 -11.903 -12.227 1.00 95.06 78 ALA A C 1
ATOM 599 O O . ALA A 1 78 ? 2.656 -12.100 -12.064 1.00 95.06 78 ALA A O 1
ATOM 600 N N . TYR A 1 79 ? 0.708 -12.614 -13.070 1.00 93.94 79 TYR A N 1
ATOM 601 C CA . TYR A 1 79 ? 1.220 -13.736 -13.856 1.00 93.94 79 TYR A CA 1
ATOM 602 C C . TYR A 1 79 ? 0.914 -13.530 -15.337 1.00 93.94 79 TYR A C 1
ATOM 604 O O . TYR A 1 79 ? -0.182 -13.089 -15.689 1.00 93.94 79 TYR A O 1
ATOM 612 N N . THR A 1 80 ? 1.851 -13.898 -16.208 1.00 93.44 80 THR A N 1
ATOM 613 C CA . THR A 1 80 ? 1.686 -13.819 -17.673 1.00 93.44 80 THR A CA 1
ATOM 614 C C . THR A 1 80 ? 1.351 -15.174 -18.303 1.00 93.44 80 THR A C 1
ATOM 616 O O . THR A 1 80 ? 1.297 -15.291 -19.525 1.00 93.44 80 THR A O 1
ATOM 619 N N . HIS A 1 81 ? 1.094 -16.220 -17.507 1.00 89.06 81 HIS A N 1
ATOM 620 C CA . HIS A 1 81 ? 0.935 -17.605 -17.981 1.00 89.06 81 HIS A CA 1
ATOM 621 C C . HIS A 1 81 ? -0.070 -17.756 -19.141 1.00 89.06 81 HIS A C 1
ATOM 623 O O . HIS A 1 81 ? 0.215 -18.455 -20.109 1.00 89.06 81 HIS A O 1
ATOM 629 N N . HIS A 1 82 ? -1.178 -17.010 -19.108 1.00 86.25 82 HIS A N 1
ATOM 630 C CA . HIS A 1 82 ? -2.228 -17.034 -20.137 1.00 86.25 82 HIS A CA 1
ATOM 631 C C . HIS A 1 82 ? -2.127 -15.915 -21.192 1.00 86.25 82 HIS A C 1
ATOM 633 O O . HIS A 1 82 ? -3.042 -15.754 -21.990 1.00 86.25 82 HIS A O 1
ATOM 639 N N . GLN A 1 83 ? -1.054 -15.122 -21.188 1.00 86.62 83 GLN A N 1
ATOM 640 C CA . GLN A 1 83 ? -0.843 -14.029 -22.142 1.00 86.62 83 GLN A CA 1
ATOM 641 C C . GLN A 1 83 ? 0.066 -14.474 -23.290 1.00 86.62 83 GLN A C 1
ATOM 643 O O . GLN A 1 83 ? 1.026 -15.210 -23.058 1.00 86.62 83 GLN A O 1
ATOM 648 N N . THR A 1 84 ? -0.198 -14.015 -24.513 1.00 91.94 84 THR A N 1
ATOM 649 C CA . THR A 1 84 ? 0.733 -14.209 -25.640 1.00 91.94 84 THR A CA 1
ATOM 650 C C . THR A 1 84 ? 2.011 -13.402 -25.412 1.00 91.94 84 THR A C 1
ATOM 652 O O . THR A 1 84 ? 3.115 -13.920 -25.563 1.00 91.94 84 THR A O 1
ATOM 655 N N . ASP A 1 85 ? 1.860 -12.151 -24.971 1.00 93.12 85 ASP A N 1
ATOM 656 C CA . ASP A 1 85 ? 2.970 -11.313 -24.527 1.00 93.12 85 ASP A CA 1
ATOM 657 C C . ASP A 1 85 ? 3.349 -11.655 -23.076 1.00 93.12 85 ASP A C 1
ATOM 659 O O . ASP A 1 85 ? 2.550 -11.509 -22.151 1.00 93.12 85 ASP A O 1
ATOM 663 N N . LYS A 1 86 ? 4.587 -12.117 -22.872 1.00 96.50 86 LYS A N 1
ATOM 664 C CA . LYS A 1 86 ? 5.134 -12.474 -21.552 1.00 96.50 86 LYS A CA 1
ATOM 665 C C . LYS A 1 86 ? 5.848 -11.314 -20.852 1.00 96.50 86 LYS A C 1
ATOM 667 O O . LYS A 1 86 ? 6.462 -11.529 -19.811 1.00 96.50 86 LYS A O 1
ATOM 672 N N . THR A 1 87 ? 5.823 -10.112 -21.422 1.00 97.38 87 THR A N 1
ATOM 673 C CA . THR A 1 87 ? 6.554 -8.938 -20.918 1.00 97.38 87 THR A CA 1
ATOM 674 C C . THR A 1 87 ? 5.664 -7.962 -20.148 1.00 97.38 87 THR A C 1
ATOM 676 O O . THR A 1 87 ? 6.174 -7.158 -19.364 1.00 97.38 87 THR A O 1
ATOM 679 N N . ALA A 1 88 ? 4.340 -8.045 -20.316 1.00 95.31 88 ALA A N 1
ATOM 680 C CA . ALA A 1 88 ? 3.380 -7.177 -19.647 1.00 95.31 88 ALA A CA 1
ATOM 681 C C . ALA A 1 88 ? 2.030 -7.868 -19.408 1.00 95.31 88 ALA A C 1
ATOM 683 O O . ALA A 1 88 ? 1.618 -8.752 -20.157 1.00 95.31 88 ALA A O 1
ATOM 684 N N . CYS A 1 89 ? 1.297 -7.435 -18.381 1.00 95.00 89 CYS A N 1
ATOM 685 C CA . CYS A 1 89 ? -0.110 -7.791 -18.214 1.00 95.00 89 CYS A CA 1
ATOM 686 C C . CYS A 1 89 ? -0.899 -6.721 -17.445 1.00 95.00 89 CYS A C 1
ATOM 688 O O . CYS A 1 89 ? -0.364 -5.965 -16.631 1.00 95.00 89 CYS A O 1
ATOM 690 N N . ALA A 1 90 ? -2.205 -6.654 -17.703 1.00 93.12 90 ALA A N 1
ATOM 691 C CA . ALA A 1 90 ? -3.121 -5.843 -16.913 1.00 93.12 90 ALA A CA 1
ATOM 692 C C . ALA A 1 90 ? -3.585 -6.627 -15.680 1.00 93.12 90 ALA A C 1
ATOM 694 O O . ALA A 1 90 ? -3.929 -7.805 -15.768 1.00 93.12 90 ALA A O 1
ATOM 695 N N . VAL A 1 91 ? -3.658 -5.952 -14.536 1.00 92.56 91 VAL A N 1
ATOM 696 C CA . VAL A 1 91 ? -4.189 -6.515 -13.290 1.00 92.56 91 VAL A CA 1
ATOM 697 C C . VAL A 1 91 ? -5.351 -5.672 -12.794 1.00 92.56 91 VAL A C 1
ATOM 699 O O . VAL A 1 91 ? -5.315 -4.438 -12.824 1.00 92.56 91 VAL A O 1
ATOM 702 N N . ARG A 1 92 ? -6.410 -6.341 -12.340 1.00 91.88 92 ARG A N 1
ATOM 703 C CA . ARG A 1 92 ? -7.669 -5.700 -11.966 1.00 91.88 92 ARG A CA 1
ATOM 704 C C . ARG A 1 92 ? -8.284 -6.369 -10.748 1.00 91.88 92 ARG A C 1
ATOM 706 O O . ARG A 1 92 ? -8.285 -7.590 -10.640 1.00 91.88 92 ARG A O 1
ATOM 713 N N . ILE A 1 93 ? -8.846 -5.552 -9.863 1.00 88.62 93 ILE A N 1
ATOM 714 C CA . ILE A 1 93 ? -9.678 -6.004 -8.747 1.00 88.62 93 ILE A CA 1
ATOM 715 C C . ILE A 1 93 ? -11.021 -5.305 -8.838 1.00 88.62 93 ILE A C 1
ATOM 717 O O . ILE A 1 93 ? -11.067 -4.073 -8.888 1.00 88.62 93 ILE A O 1
ATOM 721 N N . ASP A 1 94 ? -12.088 -6.102 -8.807 1.00 87.56 94 ASP A N 1
ATOM 722 C CA . ASP A 1 94 ? -13.460 -5.618 -8.752 1.00 87.56 94 ASP A CA 1
ATOM 723 C C . ASP A 1 94 ? -14.153 -6.050 -7.465 1.00 87.56 94 ASP A C 1
ATOM 725 O O . ASP A 1 94 ? -14.176 -7.232 -7.107 1.00 87.56 94 ASP A O 1
ATOM 729 N N . VAL A 1 95 ? -14.764 -5.074 -6.799 1.00 84.31 95 VAL A N 1
ATOM 730 C CA . VAL A 1 95 ? -15.576 -5.263 -5.599 1.00 84.31 95 VAL A CA 1
ATOM 731 C C . VAL A 1 95 ? -16.884 -4.507 -5.790 1.00 84.31 95 VAL A C 1
ATOM 733 O O . VAL A 1 95 ? -16.934 -3.285 -5.637 1.00 84.31 95 VAL A O 1
ATOM 736 N N . ASP A 1 96 ? -17.950 -5.233 -6.133 1.00 85.94 96 ASP A N 1
ATOM 737 C CA . ASP A 1 96 ? -19.240 -4.639 -6.509 1.00 85.94 96 ASP A CA 1
ATOM 738 C C . ASP A 1 96 ? -19.061 -3.574 -7.615 1.00 85.94 96 ASP A C 1
ATOM 740 O O . ASP A 1 96 ? -18.603 -3.890 -8.710 1.00 85.94 96 ASP A O 1
ATOM 744 N N . ARG A 1 97 ? -19.372 -2.302 -7.339 1.00 84.38 97 ARG A N 1
ATOM 745 C CA . ARG A 1 97 ? -19.240 -1.181 -8.289 1.00 84.38 97 ARG A CA 1
ATOM 746 C C . ARG A 1 97 ? -17.854 -0.531 -8.293 1.00 84.38 97 ARG A C 1
ATOM 748 O O . ARG A 1 97 ? -17.666 0.510 -8.923 1.00 84.38 97 ARG A O 1
ATOM 755 N N . LEU A 1 98 ? -16.912 -1.067 -7.526 1.00 83.25 98 LEU A N 1
ATOM 756 C CA . LEU A 1 98 ? -15.563 -0.535 -7.398 1.00 83.25 98 LEU A CA 1
ATOM 757 C C . LEU A 1 98 ? -14.613 -1.357 -8.265 1.00 83.25 98 LEU A C 1
ATOM 759 O O . LEU A 1 98 ? -14.654 -2.581 -8.226 1.00 83.25 98 LEU A O 1
ATOM 763 N N . SER A 1 99 ? -13.749 -0.680 -9.018 1.00 86.00 99 SER A N 1
ATOM 764 C CA . SER A 1 99 ? -12.741 -1.313 -9.870 1.00 86.00 99 SER A CA 1
ATOM 765 C C . SER A 1 99 ? -11.426 -0.559 -9.744 1.00 86.00 99 SER A C 1
ATOM 767 O O . SER A 1 99 ? -11.402 0.674 -9.833 1.00 86.00 99 SER A O 1
ATOM 769 N N . LYS A 1 100 ? -10.335 -1.301 -9.559 1.00 87.06 100 LYS A N 1
ATOM 770 C CA . LYS A 1 100 ? -8.968 -0.779 -9.598 1.00 87.06 100 LYS A CA 1
ATOM 771 C C . LYS A 1 100 ? -8.172 -1.557 -10.628 1.00 87.06 100 LYS A C 1
ATOM 773 O O . LYS A 1 100 ? -8.172 -2.784 -10.584 1.00 87.06 100 LYS A O 1
ATOM 778 N N . ARG A 1 101 ? -7.500 -0.847 -11.535 1.00 91.62 101 ARG A N 1
ATOM 779 C CA . ARG A 1 101 ? -6.704 -1.428 -12.622 1.00 91.62 101 ARG A CA 1
ATOM 780 C C . ARG A 1 101 ? -5.305 -0.837 -12.616 1.00 91.62 101 ARG A C 1
ATOM 782 O O . ARG A 1 101 ? -5.177 0.381 -12.524 1.00 91.62 101 ARG A O 1
ATOM 789 N N . LEU A 1 102 ? -4.298 -1.689 -12.737 1.00 93.38 102 LEU A N 1
ATOM 790 C CA . LEU A 1 102 ? -2.895 -1.316 -12.909 1.00 93.38 102 LEU A CA 1
ATOM 791 C C . LEU A 1 102 ? -2.328 -2.086 -14.104 1.00 93.38 102 LEU A C 1
ATOM 793 O O . LEU A 1 102 ? -2.884 -3.111 -14.507 1.00 93.38 102 LEU A O 1
ATOM 797 N N . THR A 1 103 ? -1.230 -1.588 -14.660 1.00 95.06 103 THR A N 1
ATOM 798 C CA . THR A 1 103 ? -0.463 -2.312 -15.679 1.00 95.06 103 THR A CA 1
ATOM 799 C C . THR A 1 103 ? 0.848 -2.755 -15.065 1.00 95.06 103 THR A C 1
ATOM 801 O O . THR A 1 103 ? 1.485 -1.978 -14.353 1.00 95.06 103 THR A O 1
ATOM 804 N N . VAL A 1 104 ? 1.223 -4.001 -15.321 1.00 96.88 104 VAL A N 1
ATOM 805 C CA . VAL A 1 104 ? 2.451 -4.601 -14.817 1.00 96.88 104 VAL A CA 1
ATOM 806 C C . VAL A 1 104 ? 3.355 -4.915 -15.991 1.00 96.88 104 VAL A C 1
ATOM 808 O O . VAL A 1 104 ? 2.917 -5.541 -16.952 1.00 96.88 104 VAL A O 1
ATOM 811 N N . TYR A 1 105 ? 4.608 -4.496 -15.892 1.00 97.50 105 TYR A N 1
ATOM 812 C CA . TYR A 1 105 ? 5.662 -4.763 -16.860 1.00 97.50 105 TYR A CA 1
ATOM 813 C C . TYR A 1 105 ? 6.791 -5.545 -16.197 1.00 97.50 105 TYR A C 1
ATOM 815 O O . TYR A 1 105 ? 7.071 -5.366 -15.007 1.00 97.50 105 TYR A O 1
ATOM 823 N N . GLY A 1 106 ? 7.494 -6.355 -16.981 1.00 98.06 106 GLY A N 1
ATOM 824 C CA . GLY A 1 106 ? 8.787 -6.885 -16.575 1.00 98.06 106 GLY A CA 1
ATOM 825 C C . GLY A 1 106 ? 9.832 -5.785 -16.402 1.00 98.06 106 GLY A C 1
ATOM 826 O O . GLY A 1 106 ? 9.573 -4.599 -16.632 1.00 98.06 106 GLY A O 1
ATOM 827 N N . ASP A 1 107 ? 11.017 -6.183 -15.951 1.00 97.69 107 ASP A N 1
ATOM 828 C CA . ASP A 1 107 ? 12.080 -5.235 -15.631 1.00 97.69 107 ASP A CA 1
ATOM 829 C C . ASP A 1 107 ? 12.503 -4.423 -16.861 1.00 97.69 107 ASP A C 1
ATOM 831 O O . ASP A 1 107 ? 12.664 -4.961 -17.962 1.00 97.69 107 ASP A O 1
ATOM 835 N N . ARG A 1 108 ? 12.654 -3.111 -16.650 1.00 96.50 108 ARG A N 1
ATOM 836 C CA . ARG A 1 108 ? 13.040 -2.111 -17.650 1.00 96.50 108 ARG A CA 1
ATOM 837 C C . ARG A 1 108 ? 13.950 -1.064 -17.029 1.00 96.50 108 ARG A C 1
ATOM 839 O O . ARG A 1 108 ? 13.830 -0.754 -15.841 1.00 96.50 108 ARG A O 1
ATOM 846 N N . VAL A 1 109 ? 14.794 -0.476 -17.863 1.00 96.19 109 VAL A N 1
ATOM 847 C CA . VAL A 1 109 ? 15.622 0.684 -17.526 1.00 96.19 109 VAL A CA 1
ATOM 848 C C . VAL A 1 109 ? 15.428 1.775 -18.573 1.00 96.19 109 VAL A C 1
ATOM 850 O O . VAL A 1 109 ? 14.930 1.518 -19.670 1.00 96.19 109 VAL A O 1
ATOM 853 N N . TRP A 1 110 ? 15.790 3.004 -18.234 1.00 95.38 110 TRP A N 1
ATOM 854 C CA . TRP A 1 110 ? 15.888 4.084 -19.207 1.00 95.38 110 TRP A CA 1
ATOM 855 C C . TRP A 1 110 ? 17.170 3.932 -20.030 1.00 95.38 110 TRP A C 1
ATOM 857 O O . TRP A 1 110 ? 18.254 3.782 -19.474 1.00 95.38 110 TRP A O 1
ATOM 867 N N . SER A 1 111 ? 17.037 3.997 -21.353 1.00 92.31 111 SER A N 1
ATOM 868 C CA . SER A 1 111 ? 18.130 4.165 -22.309 1.00 92.31 111 SER A CA 1
ATOM 869 C C . SER A 1 111 ? 17.977 5.551 -22.937 1.00 92.31 111 SER A C 1
ATOM 871 O O . SER A 1 111 ? 17.147 5.776 -23.822 1.00 92.31 111 SER A O 1
ATOM 873 N N . GLY A 1 112 ? 18.686 6.533 -22.375 1.00 89.38 112 GLY A N 1
ATOM 874 C CA . GLY A 1 112 ? 18.439 7.944 -22.665 1.00 89.38 112 GLY A CA 1
ATOM 875 C C . GLY A 1 112 ? 17.016 8.357 -22.270 1.00 89.38 112 GLY A C 1
ATOM 876 O O . GLY A 1 112 ? 16.631 8.268 -21.106 1.00 89.38 112 GLY A O 1
ATOM 877 N N . SER A 1 113 ? 16.222 8.812 -23.241 1.00 89.62 113 SER A N 1
ATOM 878 C CA . SER A 1 113 ? 14.826 9.224 -23.036 1.00 89.62 113 SER A CA 1
ATOM 879 C C . SER A 1 113 ? 13.800 8.117 -23.285 1.00 89.62 113 SER A C 1
ATOM 881 O O . SER A 1 113 ? 12.611 8.360 -23.091 1.00 89.62 113 SER A O 1
ATOM 883 N N . GLN A 1 114 ? 14.230 6.923 -23.704 1.00 93.69 114 GLN A N 1
ATOM 884 C CA . GLN A 1 114 ? 13.337 5.824 -24.063 1.00 93.69 114 GLN A CA 1
ATOM 885 C C . GLN A 1 114 ? 13.443 4.672 -23.060 1.00 93.69 114 GLN A C 1
ATOM 887 O O . GLN A 1 114 ? 14.544 4.341 -22.614 1.00 93.69 114 GLN A O 1
ATOM 892 N N . PRO A 1 115 ? 12.324 4.032 -22.685 1.00 95.31 115 PRO A N 1
ATOM 893 C CA . PRO A 1 115 ? 12.382 2.819 -21.888 1.00 95.31 115 PRO A CA 1
ATOM 894 C C . PRO A 1 115 ? 12.884 1.658 -22.752 1.00 95.31 115 PRO A C 1
ATOM 896 O O . PRO A 1 115 ? 12.470 1.500 -23.902 1.00 95.31 115 PRO A O 1
ATOM 899 N N . THR A 1 116 ? 13.728 0.795 -22.193 1.00 96.44 116 THR A N 1
ATOM 900 C CA . THR A 1 116 ? 14.056 -0.480 -22.841 1.00 96.44 116 THR A CA 1
ATOM 901 C C . THR A 1 116 ? 12.800 -1.352 -22.983 1.00 96.44 116 THR A C 1
ATOM 903 O O . THR A 1 116 ? 11.879 -1.238 -22.162 1.00 96.44 116 THR A O 1
ATOM 906 N N . PRO A 1 117 ? 12.760 -2.288 -23.950 1.00 96.50 117 PRO A N 1
ATOM 907 C CA . PRO A 1 117 ? 11.727 -3.318 -23.981 1.00 96.50 117 PRO A CA 1
ATOM 908 C C . PRO A 1 117 ? 11.657 -4.074 -22.639 1.00 96.50 117 PRO A C 1
ATOM 910 O O . PRO A 1 117 ? 12.709 -4.394 -22.073 1.00 96.50 117 PRO A O 1
ATOM 913 N N . PRO A 1 118 ? 10.455 -4.345 -22.093 1.00 97.31 118 PRO A N 1
ATOM 914 C CA . PRO A 1 118 ? 10.332 -5.092 -20.851 1.00 97.31 118 PRO A CA 1
ATOM 915 C C . PRO A 1 118 ? 10.815 -6.529 -20.998 1.00 97.31 118 PRO A C 1
ATOM 917 O O . PRO A 1 118 ? 10.526 -7.212 -21.981 1.00 97.31 118 PRO A O 1
ATOM 920 N N . ARG A 1 119 ? 11.540 -7.006 -19.983 1.00 98.06 119 ARG A N 1
ATOM 921 C CA . ARG A 1 119 ? 11.920 -8.418 -19.894 1.00 98.06 119 ARG A CA 1
ATOM 922 C C . ARG A 1 119 ? 10.685 -9.297 -19.694 1.00 98.06 119 ARG A C 1
ATOM 924 O O . ARG A 1 119 ? 9.682 -8.867 -19.128 1.00 98.06 119 ARG A O 1
ATOM 931 N N . LYS A 1 120 ? 10.761 -10.551 -20.138 1.00 98.12 120 LYS A N 1
ATOM 932 C CA . LYS A 1 120 ? 9.716 -11.538 -19.839 1.00 98.12 120 LYS A CA 1
ATOM 933 C C . LYS A 1 120 ? 9.687 -11.827 -18.336 1.00 98.12 120 LYS A C 1
ATOM 935 O O . LYS A 1 120 ? 10.740 -11.843 -17.701 1.00 98.12 120 LYS A O 1
ATOM 940 N N . PHE A 1 121 ? 8.504 -12.074 -17.782 1.00 97.62 121 PHE A N 1
ATOM 941 C CA . PHE A 1 121 ? 8.350 -12.500 -16.392 1.00 97.62 121 PHE A CA 1
ATOM 942 C C . PHE A 1 121 ? 7.220 -13.517 -16.248 1.00 97.62 121 PHE A C 1
ATOM 944 O O . PHE A 1 121 ? 6.152 -13.350 -16.838 1.00 97.62 121 PHE A O 1
ATOM 951 N N . ASP A 1 122 ? 7.427 -14.533 -15.412 1.00 94.69 122 ASP A N 1
ATOM 952 C CA . ASP A 1 122 ? 6.382 -15.508 -15.082 1.00 94.69 122 ASP A CA 1
ATOM 953 C C . ASP A 1 122 ? 5.497 -15.017 -13.935 1.00 94.69 122 ASP A C 1
ATOM 955 O O . ASP A 1 122 ? 4.272 -15.154 -13.986 1.00 94.69 122 ASP A O 1
ATOM 959 N N . ALA A 1 123 ? 6.117 -14.397 -12.925 1.00 95.62 123 ALA A N 1
ATOM 960 C CA . ALA A 1 123 ? 5.461 -13.820 -11.759 1.00 95.62 123 ALA A CA 1
ATOM 961 C C . ALA A 1 123 ? 6.096 -12.471 -11.381 1.00 95.62 123 ALA A C 1
ATOM 963 O O . ALA A 1 123 ? 7.316 -12.357 -11.298 1.00 95.62 123 ALA A O 1
ATOM 964 N N . MET A 1 124 ? 5.271 -11.455 -11.119 1.00 96.31 124 MET A N 1
ATOM 965 C CA . MET A 1 124 ? 5.707 -10.136 -10.648 1.00 96.31 124 MET A CA 1
ATOM 966 C C . MET A 1 124 ? 4.956 -9.763 -9.376 1.00 96.31 124 MET A C 1
ATOM 968 O O . MET A 1 124 ? 3.726 -9.766 -9.356 1.00 96.31 124 MET A O 1
ATOM 972 N N . ARG A 1 125 ? 5.684 -9.436 -8.308 1.00 94.38 125 ARG A N 1
ATOM 973 C CA . ARG A 1 125 ? 5.096 -9.077 -7.014 1.00 94.38 125 ARG A CA 1
ATOM 974 C C . ARG A 1 125 ? 4.276 -7.784 -7.116 1.00 94.38 125 ARG A C 1
ATOM 976 O O . ARG A 1 125 ? 4.696 -6.816 -7.742 1.00 94.38 125 ARG A O 1
ATOM 983 N N . LEU A 1 126 ? 3.102 -7.774 -6.487 1.00 92.62 126 LEU A N 1
ATOM 984 C CA . LEU A 1 126 ? 2.182 -6.638 -6.426 1.00 92.62 126 LEU A CA 1
ATOM 985 C C . LEU A 1 126 ? 2.251 -5.950 -5.061 1.00 92.62 126 LEU A C 1
ATOM 987 O O . LEU A 1 126 ? 1.332 -6.063 -4.251 1.00 92.62 126 LEU A O 1
ATOM 991 N N . ASP A 1 127 ? 3.331 -5.217 -4.818 1.00 91.69 127 ASP A N 1
ATOM 992 C CA . ASP A 1 127 ? 3.504 -4.392 -3.622 1.00 91.69 127 ASP A CA 1
ATOM 993 C C . ASP A 1 127 ? 4.234 -3.079 -3.944 1.00 91.69 127 ASP A C 1
ATOM 995 O O . ASP A 1 127 ? 4.432 -2.720 -5.105 1.00 91.69 127 ASP A O 1
ATOM 999 N N . TRP A 1 128 ? 4.559 -2.305 -2.913 1.00 93.50 128 TRP A N 1
ATOM 1000 C CA . TRP A 1 128 ? 5.184 -0.997 -3.077 1.00 93.50 128 TRP A CA 1
ATOM 1001 C C . TRP A 1 128 ? 6.635 -1.053 -3.561 1.00 93.50 128 TRP A C 1
ATOM 1003 O O . TRP A 1 128 ? 7.080 -0.071 -4.151 1.00 93.50 128 TRP A O 1
ATOM 1013 N N . SER A 1 129 ? 7.335 -2.186 -3.408 1.00 94.00 129 SER A N 1
ATOM 1014 C CA . SER A 1 129 ? 8.724 -2.335 -3.876 1.00 94.00 129 SER A CA 1
ATOM 1015 C C . SER A 1 129 ? 8.850 -2.300 -5.401 1.00 94.00 129 SER A C 1
ATOM 1017 O O . SER A 1 129 ? 9.900 -1.996 -5.956 1.00 94.00 129 SER A O 1
ATOM 1019 N N . ARG A 1 130 ? 7.743 -2.589 -6.092 1.00 96.00 130 ARG A N 1
ATOM 1020 C CA . ARG A 1 130 ? 7.640 -2.643 -7.553 1.00 96.00 130 ARG A CA 1
ATOM 1021 C C . ARG A 1 130 ? 6.944 -1.418 -8.157 1.00 96.00 130 ARG A C 1
ATOM 1023 O O . ARG A 1 130 ? 6.796 -1.339 -9.377 1.00 96.00 130 ARG A O 1
ATOM 1030 N N . ALA A 1 131 ? 6.516 -0.469 -7.325 1.00 95.75 131 ALA A N 1
ATOM 1031 C CA . ALA A 1 131 ? 5.888 0.787 -7.733 1.00 95.75 131 ALA A CA 1
ATOM 1032 C C . ALA A 1 131 ? 6.911 1.933 -7.807 1.00 95.75 131 ALA A C 1
ATOM 1034 O O . ALA A 1 131 ? 8.016 1.821 -7.278 1.00 95.75 131 ALA A O 1
ATOM 1035 N N . PHE A 1 132 ? 6.526 3.053 -8.435 1.00 96.62 132 PHE A N 1
ATOM 1036 C CA . PHE A 1 132 ? 7.375 4.250 -8.499 1.00 96.62 132 PHE A CA 1
ATOM 1037 C C . PHE A 1 132 ? 7.809 4.696 -7.095 1.00 96.62 132 PHE A C 1
ATOM 1039 O O . PHE A 1 132 ? 7.009 4.639 -6.157 1.00 96.62 132 PHE A O 1
ATOM 1046 N N . GLY A 1 133 ? 9.058 5.122 -6.943 1.00 95.56 133 GLY A N 1
ATOM 1047 C CA . GLY A 1 133 ? 9.631 5.550 -5.669 1.00 95.56 133 GLY A CA 1
ATOM 1048 C C . GLY A 1 133 ? 11.109 5.189 -5.570 1.00 95.56 133 GLY A C 1
ATOM 1049 O O . GLY A 1 133 ? 11.785 5.058 -6.588 1.00 95.56 133 GLY A O 1
ATOM 1050 N N . GLY A 1 134 ? 11.603 5.018 -4.351 1.00 94.31 134 GLY A N 1
ATOM 1051 C CA . GLY A 1 134 ? 12.995 4.668 -4.070 1.00 94.31 134 GLY A CA 1
ATOM 1052 C C . GLY A 1 134 ? 13.548 5.441 -2.887 1.00 94.31 134 GLY A C 1
ATOM 1053 O O . GLY A 1 134 ? 12.852 6.276 -2.305 1.00 94.31 134 GLY A O 1
ATOM 1054 N N . ALA A 1 135 ? 14.801 5.164 -2.531 1.00 90.50 135 ALA A N 1
ATOM 1055 C CA . ALA A 1 135 ? 15.470 5.838 -1.425 1.00 90.50 135 ALA A CA 1
ATOM 1056 C C . ALA A 1 135 ? 15.354 7.370 -1.568 1.00 90.50 135 ALA A C 1
ATOM 1058 O O . ALA A 1 135 ? 15.608 7.931 -2.631 1.00 90.50 135 ALA A O 1
ATOM 1059 N N . GLY A 1 136 ? 14.907 8.040 -0.502 1.00 89.56 136 GLY A N 1
ATOM 1060 C CA . GLY A 1 136 ? 14.666 9.488 -0.493 1.00 89.56 136 GLY A CA 1
ATOM 1061 C C . GLY A 1 136 ? 13.315 9.949 -1.063 1.00 89.56 136 GLY A C 1
ATOM 1062 O O . GLY A 1 136 ? 12.981 11.122 -0.929 1.00 89.56 136 GLY A O 1
ATOM 1063 N N . HIS A 1 137 ? 12.496 9.067 -1.646 1.00 94.69 137 HIS A N 1
ATOM 1064 C CA . HIS A 1 137 ? 11.171 9.436 -2.152 1.00 94.69 137 HIS A CA 1
ATOM 1065 C C . HIS A 1 137 ? 10.089 9.331 -1.063 1.00 94.69 137 HIS A C 1
ATOM 1067 O O . HIS A 1 137 ? 9.674 8.234 -0.687 1.00 94.69 137 HIS A O 1
ATOM 1073 N N . GLU A 1 138 ? 9.568 10.471 -0.598 1.00 93.19 138 GLU A N 1
ATOM 1074 C CA . GLU A 1 138 ? 8.667 10.546 0.569 1.00 93.19 138 GLU A CA 1
ATOM 1075 C C . GLU A 1 138 ? 7.398 9.680 0.459 1.00 93.19 138 GLU A C 1
ATOM 1077 O O . GLU A 1 138 ? 6.933 9.112 1.445 1.00 93.19 138 GLU A O 1
ATOM 1082 N N . GLU A 1 139 ? 6.810 9.585 -0.737 1.00 92.50 139 GLU A N 1
ATOM 1083 C CA . GLU A 1 139 ? 5.541 8.872 -0.952 1.00 92.50 139 GLU A CA 1
ATOM 1084 C C . GLU A 1 139 ? 5.711 7.360 -1.138 1.00 92.50 139 GLU A C 1
ATOM 1086 O O . GLU A 1 139 ? 4.710 6.650 -1.169 1.00 92.50 139 GLU A O 1
ATOM 1091 N N . ASN A 1 140 ? 6.942 6.875 -1.332 1.00 94.69 140 ASN A N 1
ATOM 1092 C CA . ASN A 1 140 ? 7.251 5.447 -1.429 1.00 94.69 140 ASN A CA 1
ATOM 1093 C C . ASN A 1 140 ? 8.777 5.227 -1.349 1.00 94.69 140 ASN A C 1
ATOM 1095 O O . ASN A 1 140 ? 9.422 5.071 -2.392 1.00 94.69 140 ASN A O 1
ATOM 1099 N N . PRO A 1 141 ? 9.366 5.195 -0.143 1.00 93.25 141 PRO A N 1
ATOM 1100 C CA . PRO A 1 141 ? 10.808 5.016 0.026 1.00 93.25 141 PRO A CA 1
ATOM 1101 C C . PRO A 1 141 ? 11.300 3.616 -0.371 1.00 93.25 141 PRO A C 1
ATOM 1103 O O . PRO A 1 141 ? 12.491 3.419 -0.585 1.00 93.25 141 PRO A O 1
ATOM 1106 N N . HIS A 1 142 ? 10.393 2.641 -0.481 1.00 92.25 142 HIS A N 1
ATOM 1107 C CA . HIS A 1 142 ? 10.714 1.256 -0.836 1.00 92.25 142 HIS A CA 1
ATOM 1108 C C . HIS A 1 142 ? 10.623 0.974 -2.338 1.00 92.25 142 HIS A C 1
ATOM 1110 O O . HIS A 1 142 ? 10.953 -0.131 -2.757 1.00 92.25 142 HIS A O 1
ATOM 1116 N N . GLY A 1 143 ? 10.113 1.925 -3.125 1.00 95.06 143 GLY A N 1
ATOM 1117 C CA . GLY A 1 143 ? 9.867 1.745 -4.552 1.00 95.06 143 GLY A CA 1
ATOM 1118 C C . GLY A 1 143 ? 11.125 1.755 -5.408 1.00 95.06 143 GLY A C 1
ATOM 1119 O O . GLY A 1 143 ? 12.249 1.694 -4.920 1.00 95.06 143 GLY A O 1
ATOM 1120 N N . ILE A 1 144 ? 10.909 1.878 -6.713 1.00 95.75 144 ILE A N 1
ATOM 1121 C CA . ILE A 1 144 ? 11.973 1.939 -7.714 1.00 95.75 144 ILE A CA 1
ATOM 1122 C C . ILE A 1 144 ? 11.697 3.026 -8.756 1.00 95.75 144 ILE A C 1
ATOM 1124 O O . ILE A 1 144 ? 10.549 3.386 -9.033 1.00 95.75 144 ILE A O 1
ATOM 1128 N N . GLY A 1 145 ? 12.768 3.536 -9.362 1.00 94.75 145 GLY A N 1
ATOM 1129 C CA . GLY A 1 145 ? 12.706 4.452 -10.498 1.00 94.75 145 GLY A CA 1
ATOM 1130 C C . GLY A 1 145 ? 12.604 5.943 -10.178 1.00 94.75 145 GLY A C 1
ATOM 1131 O O . GLY A 1 145 ? 12.475 6.731 -11.116 1.00 94.75 145 GLY A O 1
ATOM 1132 N N . ALA A 1 146 ? 12.693 6.369 -8.915 1.00 94.75 146 ALA A N 1
ATOM 1133 C CA . ALA A 1 146 ? 12.851 7.784 -8.554 1.00 94.75 146 ALA A CA 1
ATOM 1134 C C . ALA A 1 146 ? 14.307 8.271 -8.667 1.00 94.75 146 ALA A C 1
ATOM 1136 O O . ALA A 1 146 ? 14.526 9.402 -9.094 1.00 94.75 146 ALA A O 1
ATOM 1137 N N . SER A 1 147 ? 15.281 7.421 -8.337 1.00 91.00 147 SER A N 1
ATOM 1138 C CA . SER A 1 147 ? 16.715 7.732 -8.353 1.00 91.00 147 SER A CA 1
ATOM 1139 C C . SER A 1 147 ? 17.468 6.915 -9.401 1.00 91.00 147 SER A C 1
ATOM 1141 O O . SER A 1 147 ? 16.992 5.876 -9.861 1.00 91.00 147 SER A O 1
ATOM 1143 N N . GLU A 1 148 ? 18.649 7.399 -9.775 1.00 91.75 148 GLU A N 1
ATOM 1144 C CA . GLU A 1 148 ? 19.630 6.621 -10.532 1.00 91.75 148 GLU A CA 1
ATOM 1145 C C . GLU A 1 148 ? 20.330 5.611 -9.612 1.00 91.75 148 GLU A C 1
ATOM 1147 O O . GLU A 1 148 ? 20.470 5.831 -8.408 1.00 91.75 148 GLU A O 1
ATOM 1152 N N . GLU A 1 149 ? 20.742 4.492 -10.191 1.00 89.94 149 GLU A N 1
ATOM 1153 C CA . GLU A 1 149 ? 21.449 3.392 -9.548 1.00 89.94 149 GLU A CA 1
ATOM 1154 C C . GLU A 1 149 ? 22.784 3.187 -10.279 1.00 89.94 149 GLU A C 1
ATOM 1156 O O . GLU A 1 149 ? 22.862 3.327 -11.503 1.00 89.94 149 GLU A O 1
ATOM 1161 N N . GLN A 1 150 ? 23.838 2.864 -9.529 1.00 89.25 150 GLN A N 1
ATOM 1162 C CA . GLN A 1 150 ? 25.145 2.515 -10.084 1.00 89.25 150 GLN A CA 1
ATOM 1163 C C . GLN A 1 150 ? 25.369 1.008 -9.984 1.00 89.25 150 GLN A C 1
ATOM 1165 O O . GLN A 1 150 ? 25.179 0.414 -8.923 1.00 89.25 150 GLN A O 1
ATOM 1170 N N . HIS A 1 151 ? 25.784 0.388 -11.086 1.00 84.56 151 HIS A N 1
ATOM 1171 C CA . HIS A 1 151 ? 26.199 -1.013 -11.125 1.00 84.56 151 HIS A CA 1
ATOM 1172 C C . HIS A 1 151 ? 27.307 -1.174 -12.160 1.00 84.56 151 HIS A C 1
ATOM 1174 O O . HIS A 1 151 ? 27.178 -0.664 -13.270 1.00 84.56 151 HIS A O 1
ATOM 1180 N N . ASP A 1 152 ? 28.399 -1.838 -11.781 1.00 83.12 152 ASP A N 1
ATOM 1181 C CA . ASP A 1 152 ? 29.561 -2.103 -12.641 1.00 83.12 152 ASP A CA 1
ATOM 1182 C C . ASP A 1 152 ? 30.085 -0.862 -13.394 1.00 83.12 152 ASP A C 1
ATOM 1184 O O . ASP A 1 152 ? 30.437 -0.914 -14.569 1.00 83.12 152 ASP A O 1
ATOM 1188 N N . GLY A 1 153 ? 30.105 0.293 -12.717 1.00 84.00 153 GLY A N 1
ATOM 1189 C CA . GLY A 1 153 ? 30.570 1.565 -13.287 1.00 84.00 153 GLY A CA 1
ATOM 1190 C C . GLY A 1 153 ? 29.590 2.248 -14.251 1.00 84.00 153 GLY A C 1
ATOM 1191 O O . GLY A 1 153 ? 29.883 3.340 -14.732 1.00 84.00 153 GLY A O 1
ATOM 1192 N N . ALA A 1 154 ? 28.419 1.658 -14.504 1.00 86.94 154 ALA A N 1
ATOM 1193 C CA . ALA A 1 154 ? 27.356 2.252 -15.304 1.00 86.94 154 ALA A CA 1
ATOM 1194 C C . ALA A 1 154 ? 26.253 2.848 -14.417 1.00 86.94 154 ALA A C 1
ATOM 1196 O O . ALA A 1 154 ? 25.763 2.212 -13.479 1.00 86.94 154 ALA A O 1
ATOM 1197 N N . THR A 1 155 ? 25.822 4.063 -14.758 1.00 90.69 155 THR A N 1
ATOM 1198 C CA . THR A 1 155 ? 24.643 4.701 -14.166 1.00 90.69 155 THR A CA 1
ATOM 1199 C C . THR A 1 155 ? 23.415 4.353 -14.994 1.00 90.69 155 THR A C 1
ATOM 1201 O O . THR A 1 155 ? 23.385 4.572 -16.205 1.00 90.69 155 THR A O 1
ATOM 1204 N N . TYR A 1 156 ? 22.378 3.833 -14.349 1.00 91.56 156 TYR A N 1
ATOM 1205 C CA . TYR A 1 156 ? 21.102 3.537 -14.989 1.00 91.56 156 TYR A CA 1
ATOM 1206 C C . TYR A 1 156 ? 19.952 3.909 -14.067 1.00 91.56 156 TYR A C 1
ATOM 1208 O O . TYR A 1 156 ? 20.096 4.036 -12.857 1.00 91.56 156 TYR A O 1
ATOM 1216 N N . ARG A 1 157 ? 18.765 4.075 -14.644 1.00 94.50 157 ARG A N 1
ATOM 1217 C CA . ARG A 1 157 ? 17.548 4.331 -13.879 1.00 94.50 157 ARG A CA 1
ATOM 1218 C C . ARG A 1 157 ? 16.500 3.308 -14.248 1.00 94.50 157 ARG A C 1
ATOM 1220 O O . ARG A 1 157 ? 16.115 3.202 -15.412 1.00 94.50 157 ARG A O 1
ATOM 1227 N N . ARG A 1 158 ? 16.025 2.556 -13.261 1.00 95.69 158 ARG A N 1
ATOM 1228 C CA . ARG A 1 158 ? 14.961 1.568 -13.464 1.00 95.69 158 ARG A CA 1
ATOM 1229 C C . ARG A 1 158 ? 13.624 2.256 -13.723 1.00 95.69 158 ARG A C 1
ATOM 1231 O O . ARG A 1 158 ? 13.377 3.365 -13.252 1.00 95.69 158 ARG A O 1
ATOM 1238 N N . LEU A 1 159 ? 12.743 1.582 -14.453 1.00 96.81 159 LEU A N 1
ATOM 1239 C CA . LEU A 1 159 ? 11.323 1.920 -14.457 1.00 96.81 159 LEU A CA 1
ATOM 1240 C C . LEU A 1 159 ? 10.588 1.059 -13.427 1.00 96.81 159 LEU A C 1
ATOM 1242 O O . LEU A 1 159 ? 10.958 -0.102 -13.230 1.00 96.81 159 LEU A O 1
ATOM 1246 N N . PRO A 1 160 ? 9.520 1.583 -12.803 1.00 97.12 160 PRO A N 1
ATOM 1247 C CA . PRO A 1 160 ? 8.653 0.759 -11.985 1.00 97.12 160 PRO A CA 1
ATOM 1248 C C . PRO A 1 160 ? 8.005 -0.348 -12.819 1.00 97.12 160 PRO A C 1
ATOM 1250 O O . PRO A 1 160 ? 7.661 -0.174 -13.992 1.00 97.12 160 PRO A O 1
ATOM 1253 N N . ASN A 1 161 ? 7.821 -1.504 -12.189 1.00 97.69 161 ASN A N 1
ATOM 1254 C CA . ASN A 1 161 ? 7.093 -2.609 -12.798 1.00 97.69 161 ASN A CA 1
ATOM 1255 C C . ASN A 1 161 ? 5.582 -2.348 -12.745 1.00 97.69 161 ASN A C 1
ATOM 1257 O O . ASN A 1 161 ? 4.867 -2.760 -13.650 1.00 97.69 161 ASN A O 1
ATOM 1261 N N . ILE A 1 162 ? 5.096 -1.660 -11.706 1.00 96.62 162 ILE A N 1
ATOM 1262 C CA . ILE A 1 162 ? 3.682 -1.332 -11.510 1.00 96.62 162 ILE A CA 1
ATOM 1263 C C . ILE A 1 162 ? 3.428 0.119 -11.917 1.00 96.62 162 ILE A C 1
ATOM 1265 O O . ILE A 1 162 ? 3.901 1.056 -11.272 1.00 96.62 162 ILE A O 1
ATOM 1269 N N . GLU A 1 163 ? 2.608 0.300 -12.948 1.00 95.19 163 GLU A N 1
ATOM 1270 C CA . GLU A 1 163 ? 2.198 1.608 -13.453 1.00 95.19 163 GLU A CA 1
ATOM 1271 C C . GLU A 1 163 ? 0.674 1.785 -13.430 1.00 95.19 163 GLU A C 1
ATOM 1273 O O . GLU A 1 163 ? -0.116 0.831 -13.425 1.00 95.19 163 GLU A O 1
ATOM 1278 N N . SER A 1 164 ? 0.237 3.046 -13.452 1.00 91.25 164 SER A N 1
ATOM 1279 C CA . SER A 1 164 ? -1.172 3.374 -13.657 1.00 91.25 164 SER A CA 1
ATOM 1280 C C . SER A 1 164 ? -1.593 2.973 -15.069 1.00 91.25 164 SER A C 1
ATOM 1282 O O . SER A 1 164 ? -0.927 3.311 -16.044 1.00 91.25 164 SER A O 1
ATOM 1284 N N . ALA A 1 165 ? -2.756 2.332 -15.204 1.00 86.06 165 ALA A N 1
ATOM 1285 C CA . ALA A 1 165 ? -3.326 2.026 -16.518 1.00 86.06 165 ALA A CA 1
ATOM 1286 C C . ALA A 1 165 ? -3.668 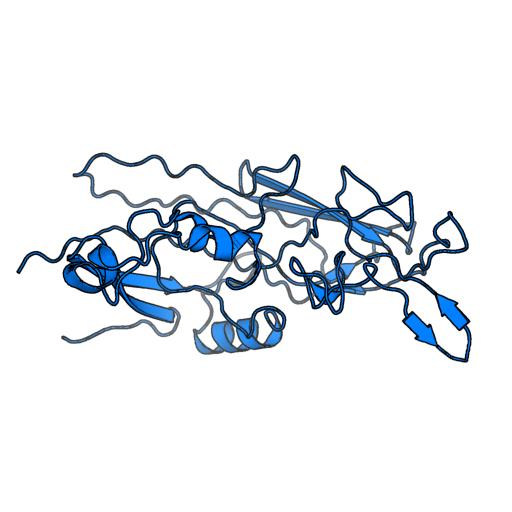3.285 -17.344 1.00 86.06 165 ALA A C 1
ATOM 1288 O O . ALA A 1 165 ? -3.868 3.192 -18.549 1.00 86.06 165 ALA A O 1
ATOM 1289 N N . GLN A 1 166 ? -3.761 4.451 -16.698 1.00 83.62 166 GLN A N 1
ATOM 1290 C CA . GLN A 1 166 ? -4.193 5.710 -17.315 1.00 83.62 166 GLN A CA 1
ATOM 1291 C C . GLN A 1 166 ? -3.043 6.690 -17.557 1.00 83.62 166 GLN A C 1
ATOM 1293 O O . GLN A 1 166 ? -3.203 7.642 -18.310 1.00 83.62 166 GLN A O 1
ATOM 1298 N N . ALA A 1 167 ? -1.904 6.489 -16.897 1.00 82.00 167 ALA A N 1
ATOM 1299 C CA . ALA A 1 167 ? -0.783 7.417 -16.928 1.00 82.00 167 ALA A CA 1
ATOM 1300 C C . ALA A 1 167 ? 0.514 6.615 -16.888 1.00 82.00 167 ALA A C 1
ATOM 1302 O O . ALA A 1 167 ? 1.055 6.346 -15.813 1.00 82.00 167 ALA A O 1
ATOM 1303 N N . ARG A 1 168 ? 0.955 6.192 -18.075 1.00 86.00 168 ARG A N 1
ATOM 1304 C CA . ARG A 1 168 ? 2.224 5.487 -18.246 1.00 86.00 168 ARG A CA 1
ATOM 1305 C C . ARG A 1 168 ? 3.391 6.457 -18.153 1.00 86.00 168 ARG A C 1
ATOM 1307 O O . ARG A 1 168 ? 3.244 7.635 -18.487 1.00 86.00 168 ARG A O 1
ATOM 1314 N N . MET A 1 169 ? 4.534 5.960 -17.700 1.00 91.75 169 MET A N 1
ATOM 1315 C CA . MET A 1 169 ? 5.763 6.743 -17.696 1.00 91.75 169 MET A CA 1
ATOM 1316 C C . MET A 1 169 ? 6.332 6.846 -19.109 1.00 91.75 169 MET A C 1
ATOM 1318 O O . MET A 1 169 ? 6.596 5.830 -19.749 1.00 91.75 169 MET A O 1
ATOM 1322 N N . THR A 1 170 ? 6.539 8.072 -19.585 1.00 91.56 170 THR A N 1
ATOM 1323 C CA . THR A 1 170 ? 7.094 8.345 -20.926 1.00 91.56 170 THR A CA 1
ATOM 1324 C C . THR A 1 170 ? 8.387 9.153 -20.890 1.00 91.56 170 THR A C 1
ATOM 1326 O O . THR A 1 170 ? 9.006 9.356 -21.928 1.00 91.56 170 THR A O 1
ATOM 1329 N N . SER A 1 171 ? 8.815 9.607 -19.709 1.00 92.50 171 SER A N 1
ATOM 1330 C CA . SER A 1 171 ? 10.055 10.363 -19.531 1.00 92.50 171 SER A CA 1
ATOM 1331 C C . SER A 1 171 ? 10.757 9.993 -18.221 1.00 92.50 171 SER A C 1
ATOM 1333 O O . SER A 1 171 ? 10.074 9.852 -17.200 1.00 92.50 171 SER A O 1
ATOM 1335 N N . PRO A 1 172 ? 12.106 9.944 -18.192 1.00 91.19 172 PRO A N 1
ATOM 1336 C CA . PRO A 1 172 ? 12.866 9.781 -16.953 1.00 91.19 172 PRO A CA 1
ATOM 1337 C C . PRO A 1 172 ? 12.598 10.895 -15.934 1.00 91.19 172 PRO A C 1
ATOM 1339 O O . PRO A 1 172 ? 12.692 10.678 -14.734 1.00 91.19 172 PRO A O 1
ATOM 1342 N N . ARG A 1 173 ? 12.242 12.105 -16.383 1.00 91.69 173 ARG A N 1
ATOM 1343 C CA . ARG A 1 173 ? 11.995 13.251 -15.487 1.00 91.69 173 ARG A CA 1
ATOM 1344 C C . ARG A 1 173 ? 10.626 13.199 -14.809 1.00 91.69 173 ARG A C 1
ATOM 1346 O O . ARG A 1 173 ? 10.369 13.976 -13.893 1.00 91.69 173 ARG A O 1
ATOM 1353 N N . GLN A 1 174 ? 9.739 12.317 -15.266 1.00 93.00 174 GLN A N 1
ATOM 1354 C CA . GLN A 1 174 ? 8.396 12.206 -14.723 1.00 93.00 174 GLN A CA 1
ATOM 1355 C C . GLN A 1 174 ? 8.445 11.657 -13.295 1.00 93.00 174 GLN A C 1
ATOM 1357 O O . GLN A 1 174 ? 9.106 10.658 -13.020 1.00 93.00 174 GLN A O 1
ATOM 1362 N N . GLN A 1 175 ? 7.693 12.291 -12.399 1.00 91.31 175 GLN A N 1
ATOM 1363 C CA . GLN A 1 175 ? 7.494 11.830 -11.026 1.00 91.31 175 GLN A CA 1
ATOM 1364 C C . GLN A 1 175 ? 6.017 11.468 -10.835 1.00 91.31 175 GLN A C 1
ATOM 1366 O O . GLN A 1 175 ? 5.249 12.267 -10.292 1.00 91.31 175 GLN A O 1
ATOM 1371 N N . PRO A 1 176 ? 5.554 10.325 -11.381 1.00 92.44 176 PRO A N 1
ATOM 1372 C CA . PRO A 1 176 ? 4.165 9.931 -11.225 1.00 92.44 176 PRO A CA 1
ATOM 1373 C C . PRO A 1 176 ? 3.861 9.635 -9.758 1.00 92.44 176 PRO A C 1
ATOM 1375 O O . PRO A 1 176 ? 4.715 9.198 -8.992 1.00 92.44 176 PRO A O 1
ATOM 1378 N N . GLU A 1 177 ? 2.604 9.807 -9.366 1.00 91.69 177 GLU A N 1
ATOM 1379 C CA . GLU A 1 177 ? 2.167 9.366 -8.048 1.00 91.69 177 GLU A CA 1
ATOM 1380 C C . GLU A 1 177 ? 2.305 7.824 -7.951 1.00 91.69 177 GLU A C 1
ATOM 1382 O O . GLU A 1 177 ? 1.731 7.123 -8.789 1.00 91.69 177 GLU A O 1
ATOM 1387 N N . PRO A 1 178 ? 3.010 7.270 -6.935 1.00 93.81 178 PRO A N 1
ATOM 1388 C CA . PRO A 1 178 ? 3.112 5.821 -6.772 1.00 93.81 178 PRO A CA 1
ATOM 1389 C C . PRO A 1 178 ? 1.748 5.144 -6.641 1.00 93.81 178 PRO A C 1
ATOM 1391 O O . PRO A 1 178 ? 0.860 5.633 -5.926 1.00 93.81 178 PRO A O 1
ATOM 1394 N N . VAL A 1 179 ? 1.595 3.992 -7.300 1.00 93.69 179 VAL A N 1
ATOM 1395 C CA . VAL A 1 179 ? 0.361 3.199 -7.316 1.00 93.69 179 VAL A CA 1
ATOM 1396 C C . VAL A 1 179 ? 0.630 1.737 -6.965 1.00 93.69 179 VAL A C 1
ATOM 1398 O O . VAL A 1 179 ? 1.557 1.118 -7.464 1.00 93.69 179 VAL A O 1
ATOM 1401 N N . SER A 1 180 ? -0.224 1.170 -6.115 1.00 92.44 180 SER A N 1
ATOM 1402 C CA . SER A 1 180 ? -0.239 -0.253 -5.755 1.00 92.44 180 SER A CA 1
ATOM 1403 C C . SER A 1 180 ? -1.630 -0.634 -5.244 1.00 92.44 180 SER A C 1
ATOM 1405 O O . SER A 1 180 ? -2.432 0.255 -4.937 1.00 92.44 180 SER A O 1
ATOM 1407 N N . PHE A 1 181 ? -1.952 -1.927 -5.151 1.00 91.56 181 PHE A N 1
ATOM 1408 C CA . PHE A 1 181 ? -3.146 -2.424 -4.448 1.00 91.56 181 PHE A CA 1
ATOM 1409 C C . PHE A 1 181 ? -2.965 -2.477 -2.923 1.00 91.56 181 PHE A C 1
ATOM 1411 O O . PHE A 1 181 ? -3.966 -2.564 -2.207 1.00 91.56 181 PHE A O 1
ATOM 1418 N N . GLY A 1 182 ? -1.718 -2.407 -2.449 1.00 90.62 182 GLY A N 1
ATOM 1419 C CA . GLY A 1 182 ? -1.366 -2.536 -1.040 1.00 90.62 182 GLY A CA 1
ATOM 1420 C C . GLY A 1 182 ? -1.762 -1.336 -0.166 1.00 90.62 182 GLY A C 1
ATOM 1421 O O . GLY A 1 182 ? -2.139 -0.272 -0.677 1.00 90.62 182 GLY A O 1
ATOM 1422 N N . PRO A 1 183 ? -1.692 -1.500 1.168 1.00 90.94 183 PRO A N 1
ATOM 1423 C CA . PRO A 1 183 ? -1.931 -0.423 2.126 1.00 90.94 183 PRO A CA 1
ATOM 1424 C C . PRO A 1 183 ? -0.846 0.652 2.028 1.00 90.94 183 PRO A C 1
ATOM 1426 O O . PRO A 1 183 ? 0.334 0.328 2.020 1.00 90.94 183 PRO A O 1
ATOM 1429 N N . LEU A 1 184 ? -1.227 1.929 2.002 1.00 90.94 184 LEU A N 1
ATOM 1430 C CA . LEU A 1 184 ? -0.292 3.034 2.235 1.00 90.94 184 LEU A CA 1
ATOM 1431 C C . LEU A 1 184 ? 0.180 3.009 3.691 1.00 90.94 184 LEU A C 1
ATOM 1433 O O . LEU A 1 184 ? -0.656 2.869 4.592 1.00 90.94 184 LEU A O 1
ATOM 1437 N N . ASP A 1 185 ? 1.466 3.240 3.930 1.00 90.19 185 ASP A N 1
ATOM 1438 C CA . ASP A 1 185 ? 1.984 3.431 5.285 1.00 90.19 185 ASP A CA 1
ATOM 1439 C C . ASP A 1 185 ? 1.389 4.702 5.921 1.00 90.19 185 ASP A C 1
ATOM 1441 O O . ASP A 1 185 ? 1.082 5.680 5.232 1.00 90.19 185 ASP A O 1
ATOM 1445 N N . ILE A 1 186 ? 1.164 4.685 7.238 1.00 90.38 186 ILE A N 1
ATOM 1446 C CA . ILE A 1 186 ? 0.594 5.838 7.947 1.00 90.38 186 ILE A CA 1
ATOM 1447 C C . ILE A 1 186 ? 1.544 7.041 7.967 1.00 90.38 186 ILE A C 1
ATOM 1449 O O . ILE A 1 186 ? 1.065 8.175 7.991 1.00 90.38 186 ILE A O 1
ATOM 1453 N N . ASN A 1 187 ? 2.854 6.800 7.913 1.00 90.31 187 ASN A N 1
ATOM 1454 C CA . ASN A 1 187 ? 3.889 7.825 7.957 1.00 90.31 187 ASN A CA 1
ATOM 1455 C C . ASN A 1 187 ? 4.049 8.547 6.614 1.00 90.31 187 ASN A C 1
ATOM 1457 O O . ASN A 1 187 ? 4.488 9.697 6.586 1.00 90.31 187 ASN A O 1
ATOM 1461 N N . TRP A 1 188 ? 3.643 7.922 5.505 1.00 91.94 188 TRP A N 1
ATOM 1462 C CA . TRP A 1 188 ? 3.766 8.533 4.181 1.00 91.94 188 TRP A CA 1
ATOM 1463 C C . TRP A 1 188 ? 2.889 9.783 4.061 1.00 91.94 188 TRP A C 1
ATOM 1465 O O . TRP A 1 188 ? 1.752 9.770 4.559 1.00 91.94 188 TRP A O 1
ATOM 1475 N N . PRO A 1 189 ? 3.344 10.847 3.369 1.00 93.12 189 PRO A N 1
ATOM 1476 C CA . PRO A 1 189 ? 2.677 12.147 3.394 1.00 93.12 189 PRO A CA 1
ATOM 1477 C C . PRO A 1 189 ? 1.192 12.101 3.004 1.00 93.12 189 PRO A C 1
ATOM 1479 O O . PRO A 1 189 ? 0.374 12.799 3.606 1.00 93.12 189 PRO A O 1
ATOM 1482 N N . ARG A 1 190 ? 0.783 11.228 2.072 1.00 90.81 190 ARG A N 1
ATOM 1483 C CA . ARG A 1 190 ? -0.639 11.000 1.729 1.00 90.81 190 ARG A CA 1
ATOM 1484 C C . ARG A 1 190 ? -1.543 10.596 2.889 1.00 90.81 190 ARG A C 1
ATOM 1486 O O . ARG A 1 190 ? -2.764 10.803 2.801 1.00 90.81 190 ARG A O 1
ATOM 1493 N N . ARG A 1 191 ? -0.994 9.959 3.923 1.00 91.75 191 ARG A N 1
ATOM 1494 C CA . ARG A 1 191 ? -1.708 9.592 5.150 1.00 91.75 191 ARG A CA 1
ATOM 1495 C C . ARG A 1 191 ? -1.336 10.521 6.296 1.00 91.75 191 ARG A C 1
ATOM 1497 O O . ARG A 1 191 ? -2.259 11.078 6.884 1.00 91.75 191 ARG A O 1
ATOM 1504 N N . SER A 1 192 ? -0.057 10.760 6.565 1.00 93.31 192 SER A N 1
ATOM 1505 C CA . SER A 1 192 ? 0.384 11.541 7.729 1.00 93.31 192 SER A CA 1
ATOM 1506 C C . SER A 1 192 ? -0.087 12.998 7.694 1.00 93.31 192 SER A C 1
ATOM 1508 O O . SER A 1 192 ? -0.521 13.506 8.725 1.00 93.31 192 SER A O 1
ATOM 1510 N N . LYS A 1 193 ? -0.187 13.639 6.515 1.00 94.06 193 LYS A N 1
ATOM 1511 C CA . LYS A 1 193 ? -0.764 15.000 6.374 1.00 94.06 193 LYS A CA 1
ATOM 1512 C C . LYS A 1 193 ? -2.224 15.104 6.847 1.00 94.06 193 LYS A C 1
ATOM 1514 O O . LYS A 1 193 ? -2.733 16.209 7.005 1.00 94.06 193 LYS A O 1
ATOM 1519 N N . ARG A 1 194 ? -2.917 13.975 7.052 1.00 95.12 194 ARG A N 1
ATOM 1520 C CA . ARG A 1 194 ? -4.295 13.911 7.568 1.00 95.12 194 ARG A CA 1
ATOM 1521 C C . ARG A 1 194 ? -4.382 13.778 9.089 1.00 95.12 194 ARG A C 1
ATOM 1523 O O . ARG A 1 194 ? -5.493 13.805 9.606 1.00 95.12 194 ARG A O 1
ATOM 1530 N N . LEU A 1 195 ? -3.265 13.635 9.803 1.00 93.31 195 LEU A N 1
ATOM 1531 C CA . LEU A 1 195 ? -3.267 13.590 11.272 1.00 93.31 195 LEU A CA 1
ATOM 1532 C C . LEU A 1 195 ? -3.719 14.913 11.911 1.00 93.31 195 LEU A C 1
ATOM 1534 O O . LEU A 1 195 ? -4.111 14.910 13.072 1.00 93.31 195 LEU A O 1
ATOM 1538 N N . GLY A 1 196 ? -3.747 15.997 11.133 1.00 92.31 196 GLY A N 1
ATOM 1539 C CA . GLY A 1 196 ? -4.041 17.345 11.609 1.00 92.31 196 GLY A CA 1
ATOM 1540 C C . GLY A 1 196 ? -2.758 18.129 11.862 1.00 92.31 196 GLY A C 1
ATOM 1541 O O . GLY A 1 196 ? -1.653 17.590 11.775 1.00 92.31 196 GLY A O 1
ATOM 1542 N N . ARG A 1 197 ? -2.907 19.424 12.116 1.00 93.00 197 ARG A N 1
ATOM 1543 C CA . ARG A 1 197 ? -1.814 20.350 12.438 1.00 93.00 197 ARG A CA 1
ATOM 1544 C C . ARG A 1 197 ? -2.046 21.079 13.758 1.00 93.00 197 ARG A C 1
ATOM 1546 O O . ARG A 1 197 ? -1.101 21.667 14.272 1.00 93.00 197 ARG A O 1
ATOM 1553 N N . ALA A 1 198 ? -3.262 21.034 14.309 1.00 92.19 198 ALA A N 1
ATOM 1554 C CA . ALA A 1 198 ? -3.637 21.733 15.537 1.00 92.19 198 ALA A CA 1
ATOM 1555 C C . ALA A 1 198 ? -3.118 21.012 16.798 1.00 92.19 198 ALA A C 1
ATOM 1557 O O . ALA A 1 198 ? -3.894 20.528 17.620 1.00 92.19 198 ALA A O 1
ATOM 1558 N N . TYR A 1 199 ? -1.792 20.920 16.913 1.00 92.06 199 TYR A N 1
ATOM 1559 C CA . TYR A 1 199 ? -1.048 20.420 18.071 1.00 92.06 199 TYR A CA 1
ATOM 1560 C C . TYR A 1 199 ? -0.414 21.600 18.831 1.00 92.06 199 TYR A C 1
ATOM 1562 O O . TYR A 1 199 ? 0.799 21.665 19.012 1.00 92.06 199 TYR A O 1
ATOM 1570 N N . ASP A 1 200 ? -1.241 22.576 19.203 1.00 93.62 200 ASP A N 1
ATOM 1571 C CA . ASP A 1 200 ? -0.851 23.819 19.877 1.00 93.62 200 ASP A CA 1
ATOM 1572 C C . ASP A 1 200 ? -1.026 23.743 21.412 1.00 93.62 200 ASP A C 1
ATOM 1574 O O . ASP A 1 200 ? -1.319 22.687 21.981 1.00 93.62 200 ASP A O 1
ATOM 1578 N N . ALA A 1 201 ? -0.850 24.875 22.106 1.00 96.06 201 ALA A N 1
ATOM 1579 C CA . ALA A 1 201 ? -1.026 24.964 23.557 1.00 96.06 201 ALA A CA 1
ATOM 1580 C C . ALA A 1 201 ? -2.449 24.589 24.009 1.00 96.06 201 ALA A C 1
ATOM 1582 O O . ALA A 1 201 ? -2.615 23.963 25.057 1.00 96.06 201 ALA A O 1
ATOM 1583 N N . HIS A 1 202 ? -3.473 24.912 23.212 1.00 93.50 202 HIS A N 1
ATOM 1584 C CA . HIS A 1 202 ? -4.846 24.521 23.513 1.00 93.50 202 HIS A CA 1
ATOM 1585 C C . HIS A 1 202 ? -5.001 22.994 23.414 1.00 93.50 202 HIS A C 1
ATOM 1587 O O . HIS A 1 202 ? -5.589 22.373 24.304 1.00 93.50 202 HIS A O 1
ATOM 1593 N N . TRP A 1 203 ? -4.459 22.360 22.367 1.00 95.00 203 TRP A N 1
ATOM 1594 C CA . TRP A 1 203 ? -4.435 20.897 22.280 1.00 95.00 203 TRP A CA 1
ATOM 1595 C C . TRP A 1 203 ? -3.717 20.275 23.481 1.00 95.00 203 TRP A C 1
ATOM 1597 O O . TRP A 1 203 ? -4.251 19.338 24.078 1.00 95.00 203 TRP A O 1
ATOM 1607 N N . LEU A 1 204 ? -2.563 20.819 23.880 1.00 95.44 204 LEU A N 1
ATOM 1608 C CA . LEU A 1 204 ? -1.797 20.311 25.019 1.00 95.44 204 LEU A CA 1
ATOM 1609 C C . LEU A 1 204 ? -2.604 20.363 26.328 1.00 95.44 204 LEU A C 1
ATOM 1611 O O . LEU A 1 204 ? -2.570 19.411 27.103 1.00 95.44 204 LEU A O 1
ATOM 1615 N N . GLN A 1 205 ? -3.362 21.439 26.553 1.00 94.75 205 GLN A N 1
ATOM 1616 C CA . GLN A 1 205 ? -4.158 21.630 27.772 1.00 94.75 205 GLN A CA 1
ATOM 1617 C C . GLN A 1 205 ? -5.454 20.805 27.797 1.00 94.75 205 GLN A C 1
ATOM 1619 O O . GLN A 1 205 ? -5.854 20.316 28.854 1.00 94.75 205 GLN A O 1
ATOM 1624 N N . HIS A 1 206 ? -6.134 20.647 26.658 1.00 92.19 206 HIS A N 1
ATOM 1625 C CA . HIS A 1 206 ? -7.505 20.116 26.636 1.00 92.19 206 HIS A CA 1
ATOM 1626 C C . HIS A 1 206 ? -7.645 18.744 25.966 1.00 92.19 206 HIS A C 1
ATOM 1628 O O . HIS A 1 206 ? -8.504 17.933 26.346 1.00 92.19 206 HIS A O 1
ATOM 1634 N N . ASP A 1 207 ? -6.821 18.466 24.959 1.00 93.06 207 ASP A N 1
ATOM 1635 C CA . ASP A 1 207 ? -7.006 17.328 24.063 1.00 93.06 207 ASP A CA 1
ATOM 1636 C C . ASP A 1 207 ? -5.919 16.259 24.204 1.00 93.06 207 ASP A C 1
ATOM 1638 O O . ASP A 1 207 ? -6.241 15.092 23.964 1.00 93.06 207 ASP A O 1
ATOM 1642 N N . PHE A 1 208 ? -4.705 16.598 24.659 1.00 92.00 208 PHE A N 1
ATOM 1643 C CA . PHE A 1 208 ? -3.628 15.644 24.949 1.00 92.00 208 PHE A CA 1
ATOM 1644 C C . PHE A 1 208 ? -4.123 14.485 25.840 1.00 92.00 208 PHE A C 1
ATOM 1646 O O . PHE A 1 208 ? -4.876 14.713 26.793 1.00 92.00 208 PHE A O 1
ATOM 1653 N N . PRO A 1 209 ? -3.743 13.220 25.565 1.00 92.88 209 PRO A N 1
ATOM 1654 C CA . PRO A 1 209 ? -2.906 12.708 24.465 1.00 92.88 209 PRO A CA 1
ATOM 1655 C C . PRO A 1 209 ? -3.715 12.307 23.206 1.00 92.88 209 PRO A C 1
ATOM 1657 O O . PRO A 1 209 ? -3.400 11.334 22.522 1.00 92.88 209 PRO A O 1
ATOM 1660 N N . GLY A 1 210 ? -4.832 12.982 22.935 1.00 93.50 210 GLY A N 1
ATOM 1661 C CA . GLY A 1 210 ? -5.743 12.690 21.828 1.00 93.50 210 GLY A CA 1
ATOM 1662 C C . GLY A 1 210 ? -5.294 13.221 20.466 1.00 93.50 210 GLY A C 1
ATOM 1663 O O . GLY A 1 210 ? -4.295 13.923 20.332 1.00 93.50 210 GLY A O 1
ATOM 1664 N N . LEU A 1 211 ? -6.069 12.895 19.429 1.00 92.75 211 LEU A N 1
ATOM 1665 C CA . LEU A 1 211 ? -5.848 13.429 18.078 1.00 92.75 211 LEU A CA 1
ATOM 1666 C C . LEU A 1 211 ? -6.179 14.924 18.019 1.00 92.75 211 LEU A C 1
ATOM 1668 O O . LEU A 1 211 ? -7.107 15.377 18.696 1.00 92.75 211 LEU A O 1
ATOM 1672 N N . ALA A 1 212 ? -5.468 15.658 17.159 1.00 93.56 212 ALA A N 1
ATOM 1673 C CA . ALA A 1 212 ? -5.786 17.049 16.864 1.00 93.56 212 ALA A CA 1
ATOM 1674 C C . ALA A 1 212 ? -7.227 17.184 16.342 1.00 93.56 212 ALA A C 1
ATOM 1676 O O . ALA A 1 212 ? -7.765 16.291 15.676 1.00 93.56 212 ALA A O 1
ATOM 1677 N N . ARG A 1 213 ? -7.884 18.304 16.658 1.00 92.81 213 ARG A N 1
ATOM 1678 C CA . ARG A 1 213 ? -9.303 18.519 16.315 1.00 92.81 213 ARG A CA 1
ATOM 1679 C C . ARG A 1 213 ? -9.552 18.604 14.810 1.00 92.81 213 ARG A C 1
ATOM 1681 O O . ARG A 1 213 ? -10.654 18.287 14.367 1.00 92.81 213 ARG A O 1
ATOM 1688 N N . ASP A 1 214 ? -8.536 19.003 14.052 1.00 94.25 214 ASP A N 1
ATOM 1689 C CA . ASP A 1 214 ? -8.531 19.106 12.594 1.00 94.25 214 ASP A CA 1
ATOM 1690 C C . ASP A 1 214 ? -8.078 17.811 11.890 1.00 94.25 214 ASP A C 1
ATOM 1692 O O . ASP A 1 214 ? -7.949 17.789 10.665 1.00 94.25 214 ASP A O 1
ATOM 1696 N N . ALA A 1 215 ? -7.872 16.716 12.634 1.00 94.56 215 ALA A N 1
ATOM 1697 C CA . ALA A 1 215 ? -7.531 15.421 12.061 1.00 94.56 215 ALA A CA 1
ATOM 1698 C C . ALA A 1 215 ? -8.596 14.955 11.051 1.00 94.56 215 ALA A C 1
ATOM 1700 O O . ALA A 1 215 ? -9.772 14.744 11.370 1.00 94.56 215 ALA A O 1
ATOM 1701 N N . ASP A 1 216 ? -8.170 14.706 9.816 1.00 94.31 216 ASP A N 1
ATOM 1702 C CA . ASP A 1 216 ? -9.009 14.111 8.790 1.00 94.31 216 ASP A CA 1
ATOM 1703 C C . ASP A 1 216 ? -9.056 12.596 8.991 1.00 94.31 216 ASP A C 1
ATOM 1705 O O . ASP A 1 216 ? -8.105 11.860 8.721 1.00 94.31 216 ASP A O 1
ATOM 1709 N N . TRP A 1 217 ? -10.229 12.109 9.394 1.00 92.00 217 TRP A N 1
ATOM 1710 C CA . TRP A 1 217 ? -10.483 10.706 9.728 1.00 92.00 217 TRP A CA 1
ATOM 1711 C C . TRP A 1 217 ? -10.150 9.708 8.601 1.00 92.00 217 TRP A C 1
ATOM 1713 O O . TRP A 1 217 ? -10.006 8.507 8.840 1.00 92.00 217 TRP A O 1
ATOM 1723 N N . ARG A 1 218 ? -9.976 10.184 7.357 1.00 92.06 218 ARG A N 1
ATOM 1724 C CA . ARG A 1 218 ? -9.433 9.392 6.240 1.00 92.06 218 ARG A CA 1
ATOM 1725 C C . ARG A 1 218 ? -7.965 8.986 6.445 1.00 92.06 218 ARG A C 1
ATOM 1727 O O . ARG A 1 218 ? -7.447 8.260 5.598 1.00 92.06 218 ARG A O 1
ATOM 1734 N N . VAL A 1 219 ? -7.287 9.424 7.508 1.00 93.25 219 VAL A N 1
ATOM 1735 C CA . VAL A 1 219 ? -5.977 8.899 7.926 1.00 93.25 219 VAL A CA 1
ATOM 1736 C C . VAL A 1 219 ? -6.041 7.405 8.256 1.00 93.25 219 VAL A C 1
ATOM 1738 O O . VAL A 1 219 ? -5.097 6.681 7.957 1.00 93.25 219 VAL A O 1
ATOM 1741 N N . PHE A 1 220 ? -7.171 6.903 8.772 1.00 92.69 220 PHE A N 1
ATOM 1742 C CA . PHE A 1 220 ? -7.366 5.486 9.134 1.00 92.69 220 PHE A CA 1
ATOM 1743 C C . PHE A 1 220 ? -7.776 4.586 7.957 1.00 92.69 220 PHE A C 1
ATOM 1745 O O . PHE A 1 220 ? -7.951 3.376 8.119 1.00 92.69 220 PHE A O 1
ATOM 1752 N N . ASN A 1 221 ? -7.917 5.174 6.767 1.00 91.94 221 ASN A N 1
ATOM 1753 C CA . ASN A 1 221 ? -8.056 4.454 5.510 1.00 91.94 221 ASN A CA 1
ATOM 1754 C C . ASN A 1 221 ? -6.673 4.253 4.878 1.00 91.94 221 ASN A C 1
ATOM 1756 O O . ASN A 1 221 ? -6.010 5.233 4.527 1.00 91.94 221 ASN A O 1
ATOM 1760 N N . ALA A 1 222 ? -6.258 2.999 4.712 1.00 91.88 222 ALA A N 1
ATOM 1761 C CA . ALA A 1 222 ? -4.972 2.648 4.116 1.00 91.88 222 ALA A CA 1
ATOM 1762 C C . ALA A 1 222 ? -5.013 2.616 2.578 1.00 91.88 222 ALA A C 1
ATOM 1764 O O . ALA A 1 222 ? -3.974 2.736 1.934 1.00 91.88 222 ALA A O 1
ATOM 1765 N N . ALA A 1 223 ? -6.191 2.508 1.953 1.00 89.50 223 ALA A N 1
ATOM 1766 C CA . ALA A 1 223 ? -6.276 2.449 0.495 1.00 89.50 223 ALA A CA 1
ATOM 1767 C C . ALA A 1 223 ? -5.911 3.781 -0.177 1.00 89.50 223 ALA A C 1
ATOM 1769 O O . ALA A 1 223 ? -6.503 4.834 0.111 1.00 89.50 223 ALA A O 1
ATOM 1770 N N . SER A 1 224 ? -5.010 3.724 -1.162 1.00 82.50 224 SER A N 1
ATOM 1771 C CA . SER A 1 224 ? -4.701 4.864 -2.028 1.00 82.50 224 SER A CA 1
ATOM 1772 C C . SER A 1 224 ? -5.909 5.277 -2.880 1.00 82.50 224 SER A C 1
ATOM 1774 O O . SER A 1 224 ? -6.712 4.448 -3.334 1.00 82.50 224 SER A O 1
ATOM 1776 N N . ARG A 1 225 ? -6.065 6.591 -3.092 1.00 68.62 225 ARG A N 1
ATOM 1777 C CA . ARG A 1 225 ? -6.975 7.126 -4.114 1.00 68.62 225 ARG A CA 1
ATOM 1778 C C . ARG A 1 225 ? -6.213 7.097 -5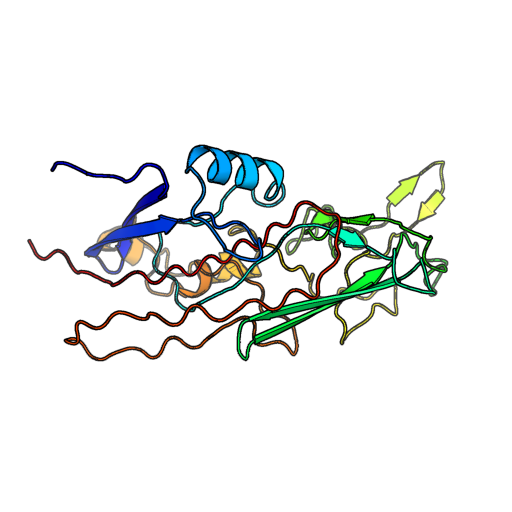.427 1.00 68.62 225 ARG A C 1
ATOM 1780 O O . ARG A 1 225 ? -5.393 7.966 -5.644 1.00 68.62 225 ARG A O 1
ATOM 1787 N N . THR A 1 226 ? -6.473 6.126 -6.286 1.00 54.59 226 THR A N 1
ATOM 1788 C CA . THR A 1 226 ? -5.917 6.176 -7.639 1.00 54.59 226 THR A CA 1
ATOM 1789 C C . THR A 1 226 ? -6.631 7.240 -8.462 1.00 54.59 226 THR A C 1
ATOM 1791 O O . THR A 1 226 ? -7.858 7.367 -8.375 1.00 54.59 226 THR A O 1
ATOM 1794 N N . SER A 1 227 ? -5.877 7.961 -9.291 1.00 40.34 227 SER A N 1
ATOM 1795 C CA . SER A 1 227 ? -6.411 8.714 -10.426 1.00 40.34 227 SER A CA 1
ATOM 1796 C C . SER A 1 227 ? -7.379 7.804 -11.200 1.00 40.34 227 SER A C 1
ATOM 1798 O O . SER A 1 227 ? -7.054 6.656 -11.493 1.00 40.34 227 SER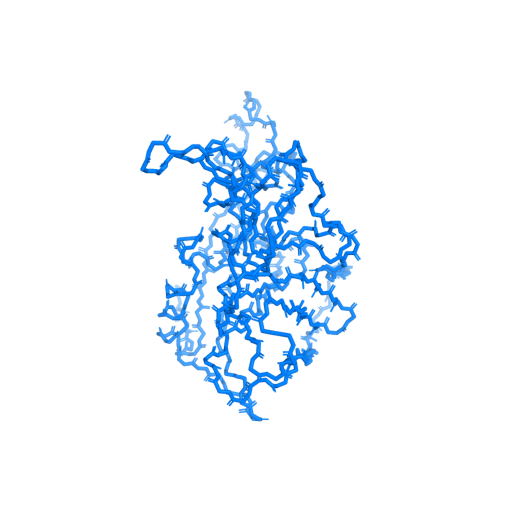 A O 1
ATOM 1800 N N . GLY A 1 228 ? -8.626 8.247 -11.375 1.00 40.31 228 GLY A N 1
ATOM 1801 C CA . GLY A 1 228 ? -9.651 7.571 -12.183 1.00 40.31 228 GLY A CA 1
ATOM 1802 C C . GLY A 1 228 ? -10.340 6.314 -11.619 1.00 40.31 228 GLY A C 1
ATOM 1803 O O . GLY A 1 228 ? -11.220 5.783 -12.290 1.00 40.31 228 GLY A O 1
ATOM 1804 N N . GLY A 1 229 ? -10.024 5.835 -10.408 1.00 41.59 229 GLY A N 1
ATOM 1805 C CA . GLY A 1 229 ? -10.662 4.642 -9.815 1.00 41.59 229 GLY A CA 1
ATOM 1806 C C . GLY A 1 229 ? -11.324 4.913 -8.462 1.00 41.59 229 GLY A C 1
ATOM 1807 O O . GLY A 1 229 ? -10.675 5.383 -7.523 1.00 41.59 229 GLY A O 1
ATOM 1808 N N . ARG A 1 230 ? -12.618 4.593 -8.307 1.00 41.56 230 ARG A N 1
ATOM 1809 C CA . ARG A 1 230 ? -13.266 4.590 -6.983 1.00 41.56 230 ARG A CA 1
ATOM 1810 C C . ARG A 1 230 ? -12.857 3.312 -6.248 1.00 41.56 230 ARG A C 1
ATOM 1812 O O . ARG A 1 230 ? -13.523 2.303 -6.389 1.00 41.56 230 ARG A O 1
ATOM 1819 N N . ASN A 1 231 ? -11.837 3.372 -5.392 1.00 44.72 231 ASN A N 1
ATOM 1820 C CA . ASN A 1 231 ? -11.527 2.270 -4.455 1.00 44.72 231 ASN A CA 1
ATOM 1821 C C . ASN A 1 231 ? -12.311 2.365 -3.140 1.00 44.72 231 ASN A C 1
ATOM 1823 O O . ASN A 1 231 ? -11.897 1.834 -2.113 1.00 44.72 231 ASN A O 1
ATOM 1827 N N . ARG A 1 232 ? -13.379 3.169 -3.113 1.00 48.88 232 ARG A N 1
ATOM 1828 C CA . ARG A 1 232 ? -14.029 3.592 -1.872 1.00 48.88 232 ARG A CA 1
ATOM 1829 C C . ARG A 1 232 ? -15.536 3.583 -2.042 1.00 48.88 232 ARG A C 1
ATOM 1831 O O . ARG A 1 232 ? -16.074 4.349 -2.842 1.00 48.88 232 ARG A O 1
ATOM 1838 N N . MET A 1 233 ? -16.211 2.770 -1.238 1.00 39.56 233 MET A N 1
ATOM 1839 C CA . MET A 1 233 ? -17.661 2.828 -1.095 1.00 39.56 233 MET A CA 1
ATOM 1840 C C . MET A 1 233 ? -18.021 3.952 -0.115 1.00 39.56 233 MET A C 1
ATOM 1842 O O . MET A 1 233 ? -17.391 4.117 0.934 1.00 39.56 233 MET A O 1
ATOM 1846 N N . ARG A 1 234 ? -19.026 4.767 -0.457 1.00 35.31 234 ARG A N 1
ATOM 1847 C CA . ARG A 1 234 ? -19.564 5.783 0.456 1.00 35.31 234 ARG A CA 1
ATOM 1848 C C . ARG A 1 234 ? -20.421 5.046 1.486 1.00 35.31 234 ARG A C 1
ATOM 1850 O O . ARG A 1 234 ? -21.518 4.606 1.159 1.00 35.31 234 ARG A O 1
ATOM 1857 N N . CYS A 1 235 ? -19.944 4.913 2.721 1.00 30.61 235 CYS A N 1
ATOM 1858 C CA . CYS A 1 235 ? -20.831 4.546 3.820 1.00 30.61 235 CYS A CA 1
ATOM 1859 C C . CYS A 1 235 ? -21.825 5.705 3.989 1.00 30.61 235 CYS A C 1
ATOM 1861 O O . CYS A 1 235 ? -21.409 6.829 4.277 1.00 30.61 235 CYS A O 1
ATOM 1863 N N . ARG A 1 236 ? -23.122 5.481 3.740 1.00 26.75 236 ARG A N 1
ATOM 1864 C CA . ARG A 1 236 ? -24.143 6.473 4.112 1.00 26.75 236 ARG A CA 1
ATOM 1865 C C . ARG A 1 236 ? -24.097 6.622 5.641 1.00 26.75 236 ARG A C 1
ATOM 1867 O O . ARG A 1 236 ? -24.174 5.590 6.313 1.00 26.75 236 ARG A O 1
ATOM 1874 N N . PRO A 1 237 ? -23.969 7.837 6.207 1.00 27.47 237 PRO A N 1
ATOM 1875 C CA . PRO A 1 237 ? -24.231 8.018 7.628 1.00 27.47 237 PRO A CA 1
ATOM 1876 C C . PRO A 1 237 ? -25.687 7.609 7.869 1.00 27.47 237 PRO A C 1
ATOM 1878 O O . PRO A 1 237 ? -26.596 8.140 7.232 1.00 27.47 237 PRO A O 1
ATOM 1881 N N . ARG A 1 238 ? -25.906 6.590 8.704 1.00 30.05 238 ARG A N 1
ATOM 1882 C CA . ARG A 1 238 ? -27.255 6.235 9.151 1.00 30.05 238 ARG A CA 1
ATOM 1883 C C . ARG A 1 238 ? -27.634 7.190 10.289 1.00 30.05 238 ARG A C 1
ATOM 1885 O O . ARG A 1 238 ? -26.784 7.411 11.154 1.00 30.05 238 ARG A O 1
ATOM 1892 N N . PRO A 1 239 ? -28.863 7.727 10.320 1.00 25.06 239 PRO A N 1
ATOM 1893 C CA . PRO A 1 239 ? -29.354 8.429 11.497 1.00 25.06 239 PRO A CA 1
ATOM 1894 C C . PRO A 1 239 ? -29.314 7.499 12.719 1.00 25.06 239 PRO A C 1
ATOM 1896 O O . PRO A 1 239 ? -29.423 6.272 12.600 1.00 25.06 239 PRO A O 1
ATOM 1899 N N . HIS A 1 240 ? -29.085 8.088 13.891 1.00 29.64 240 HIS A N 1
ATOM 1900 C CA . HIS A 1 240 ? -29.057 7.384 15.169 1.00 29.64 240 HIS A CA 1
ATOM 1901 C C . HIS A 1 240 ? -30.365 6.595 15.365 1.00 29.64 240 HIS A C 1
ATOM 1903 O O . HIS A 1 240 ? -31.427 7.200 15.397 1.00 29.64 240 HIS A O 1
ATOM 1909 N N . GLY A 1 241 ? -30.299 5.260 15.494 1.00 30.62 241 GLY A N 1
ATOM 1910 C CA . GLY A 1 241 ? -31.440 4.472 15.993 1.00 30.62 241 GLY A CA 1
ATOM 1911 C C . GLY A 1 241 ? -31.676 3.076 15.406 1.00 30.62 241 GLY A C 1
ATOM 1912 O O . GLY A 1 241 ? -32.210 2.232 16.110 1.00 30.62 241 GLY A O 1
ATOM 1913 N N . ALA A 1 242 ? -31.256 2.754 14.178 1.00 26.97 242 ALA A N 1
ATOM 1914 C CA . ALA A 1 242 ? -31.665 1.478 13.563 1.00 26.97 242 ALA A CA 1
ATOM 1915 C C . ALA A 1 242 ? -30.669 0.313 13.794 1.00 26.97 242 ALA A C 1
ATOM 1917 O O . ALA A 1 242 ? -29.517 0.330 13.329 1.00 26.97 242 ALA A O 1
ATOM 1918 N N . SER A 1 243 ? -31.105 -0.739 14.492 1.00 30.67 243 SER A N 1
ATOM 1919 C CA . SER A 1 243 ? -30.513 -2.084 14.465 1.00 30.67 243 SER A CA 1
ATOM 1920 C C . SER A 1 243 ? -30.834 -2.740 13.118 1.00 30.67 243 SER A C 1
ATOM 1922 O O . SER A 1 243 ? -31.983 -2.915 12.745 1.00 30.67 243 SER A O 1
ATOM 1924 N N . GLY A 1 244 ? -29.803 -3.065 12.342 1.00 25.50 244 GLY A N 1
ATOM 1925 C CA . GLY A 1 244 ? -29.971 -3.735 11.055 1.00 25.50 244 GLY A CA 1
ATOM 1926 C C . GLY A 1 244 ? -28.614 -4.099 10.476 1.00 25.50 244 GLY A C 1
ATOM 1927 O O . GLY A 1 244 ? -27.812 -3.209 10.165 1.00 25.50 244 GLY A O 1
ATOM 1928 N N . THR A 1 245 ? -28.355 -5.400 10.393 1.00 25.05 245 THR A N 1
ATOM 1929 C CA . THR A 1 245 ? -27.163 -6.043 9.834 1.00 25.05 245 THR A CA 1
ATOM 1930 C C . THR A 1 245 ? -26.955 -5.645 8.371 1.00 25.05 245 THR A C 1
ATOM 1932 O O . THR A 1 245 ? -27.894 -5.612 7.582 1.00 25.05 245 THR A O 1
ATOM 1935 N N . CYS A 1 246 ? -25.718 -5.312 7.993 1.00 26.52 246 CYS A N 1
ATOM 1936 C CA . CYS A 1 246 ? -25.337 -5.129 6.593 1.00 26.52 246 CYS A CA 1
ATOM 1937 C C . CYS A 1 246 ? -24.800 -6.473 6.079 1.00 26.52 246 CYS A C 1
ATOM 1939 O O . CYS A 1 246 ? -23.616 -6.756 6.216 1.00 26.52 246 CYS A O 1
ATOM 1941 N N . THR A 1 247 ? -25.680 -7.332 5.564 1.00 24.42 247 THR A N 1
ATOM 1942 C CA . THR A 1 247 ? -25.378 -8.722 5.160 1.00 24.42 247 THR A CA 1
ATOM 1943 C C . THR A 1 247 ? -25.104 -8.900 3.661 1.00 24.42 247 THR A C 1
ATOM 1945 O O . THR A 1 247 ? -25.245 -10.000 3.137 1.00 24.42 247 THR A O 1
ATOM 1948 N N . ARG A 1 248 ? -24.686 -7.862 2.923 1.00 25.23 248 ARG A N 1
ATOM 1949 C CA . ARG A 1 248 ? -24.262 -8.052 1.522 1.00 25.23 248 ARG A CA 1
ATOM 1950 C C . ARG A 1 248 ? -22.753 -8.260 1.425 1.00 25.23 248 ARG A C 1
ATOM 1952 O O . ARG A 1 248 ? -21.997 -7.307 1.273 1.00 25.23 248 ARG A O 1
ATOM 1959 N N . ALA A 1 249 ? -22.342 -9.526 1.475 1.00 28.55 249 ALA A N 1
ATOM 1960 C CA . ALA A 1 249 ? -21.061 -9.970 0.939 1.00 28.55 249 ALA A CA 1
ATOM 1961 C C . ALA A 1 249 ? -21.081 -9.753 -0.585 1.00 28.55 249 ALA A C 1
ATOM 1963 O O . ALA A 1 249 ? -21.676 -10.527 -1.335 1.00 28.55 249 ALA A O 1
ATOM 1964 N N . SER A 1 250 ? -20.504 -8.651 -1.058 1.00 32.34 250 SER A N 1
ATOM 1965 C CA . SER A 1 250 ? -20.270 -8.451 -2.486 1.00 32.34 250 SER A CA 1
ATOM 1966 C C . SER A 1 250 ? -19.188 -9.423 -2.945 1.00 32.34 250 SER A C 1
ATOM 1968 O O . SER A 1 250 ? -18.080 -9.404 -2.412 1.00 32.34 250 SER A O 1
ATOM 1970 N N . ARG A 1 251 ? -19.510 -10.277 -3.924 1.00 28.30 251 ARG A N 1
ATOM 1971 C CA . ARG A 1 251 ? -18.552 -11.197 -4.548 1.00 28.30 251 ARG A CA 1
ATOM 1972 C C . ARG A 1 251 ? -17.390 -10.380 -5.128 1.00 28.30 251 ARG A C 1
ATOM 1974 O O . ARG A 1 251 ? -17.594 -9.629 -6.079 1.00 28.30 251 ARG A O 1
ATOM 1981 N N . CYS A 1 252 ? -16.187 -10.531 -4.576 1.00 28.36 252 CYS A N 1
ATOM 1982 C CA . CYS A 1 252 ? -14.962 -10.139 -5.269 1.00 28.36 252 CYS A CA 1
ATOM 1983 C C . CYS A 1 252 ? -14.805 -11.078 -6.465 1.00 28.36 252 CYS A C 1
ATOM 1985 O O . CYS A 1 252 ? -14.563 -12.272 -6.286 1.00 28.36 252 CYS A O 1
ATOM 1987 N N . ARG A 1 253 ? -14.973 -10.567 -7.686 1.00 28.41 253 ARG A N 1
ATOM 1988 C CA . ARG A 1 253 ? -14.658 -11.337 -8.891 1.00 28.41 253 ARG A CA 1
ATOM 1989 C C . ARG A 1 253 ? -13.189 -11.070 -9.215 1.00 28.41 253 ARG A C 1
ATOM 1991 O O . ARG A 1 253 ? -12.859 -10.114 -9.902 1.00 28.41 253 ARG A O 1
ATOM 1998 N N . VAL A 1 254 ? -12.307 -11.893 -8.655 1.00 29.95 254 VAL A N 1
ATOM 1999 C CA . VAL A 1 254 ? -10.936 -12.045 -9.156 1.00 29.95 254 VAL A CA 1
ATOM 2000 C C . VAL A 1 254 ? -11.034 -13.073 -10.279 1.00 29.95 254 VAL A C 1
ATOM 2002 O O . VAL A 1 254 ? -11.439 -14.208 -10.015 1.00 29.95 254 VAL A O 1
ATOM 2005 N N . GLU A 1 255 ? -10.764 -12.686 -11.528 1.00 26.73 255 GLU A N 1
ATOM 2006 C CA . GLU A 1 255 ? -10.767 -13.655 -12.631 1.00 26.73 255 GLU A CA 1
ATOM 2007 C C . GLU A 1 255 ? -9.802 -14.814 -12.313 1.00 26.73 255 GLU A C 1
ATOM 2009 O O . GLU A 1 255 ? -8.706 -14.591 -11.788 1.00 26.73 255 GLU A O 1
ATOM 2014 N N . PRO A 1 256 ? -10.227 -16.074 -12.508 1.00 23.41 256 PRO A N 1
ATOM 2015 C CA . PRO A 1 256 ? -9.533 -17.208 -11.926 1.00 23.41 256 PRO A CA 1
ATOM 2016 C C . PRO A 1 256 ? -8.214 -17.521 -12.647 1.00 23.41 256 PRO A C 1
ATOM 2018 O O . PRO A 1 256 ? -8.220 -18.094 -13.727 1.00 23.41 256 PRO A O 1
ATOM 2021 N N . CYS A 1 257 ? -7.081 -17.276 -11.983 1.00 28.20 257 CYS A N 1
ATOM 2022 C CA . CYS A 1 257 ? -5.800 -17.917 -12.304 1.00 28.20 257 CYS A CA 1
ATOM 2023 C C . CYS A 1 257 ? -5.664 -19.192 -11.445 1.00 28.20 257 CYS A C 1
ATOM 2025 O O . CYS A 1 257 ? -5.658 -19.106 -10.212 1.00 28.20 257 CYS A O 1
ATOM 2027 N N . ARG A 1 258 ? -5.680 -20.388 -12.051 1.00 27.80 258 ARG A N 1
ATOM 2028 C CA . ARG A 1 258 ? -5.929 -21.677 -11.359 1.00 27.80 258 ARG A CA 1
ATOM 2029 C C . ARG A 1 258 ? -4.831 -22.178 -10.393 1.00 27.80 258 ARG A C 1
ATOM 2031 O O . ARG A 1 258 ? -5.098 -23.166 -9.727 1.00 27.80 258 ARG A O 1
ATOM 2038 N N . HIS A 1 259 ? -3.670 -21.529 -10.232 1.00 28.41 259 HIS A N 1
ATOM 2039 C CA . HIS A 1 259 ? -2.533 -22.159 -9.520 1.00 28.41 259 HIS A CA 1
ATOM 2040 C C . HIS A 1 259 ? -1.657 -21.245 -8.630 1.00 28.41 259 HIS A C 1
ATOM 2042 O O . HIS A 1 259 ? -0.457 -21.460 -8.523 1.00 28.41 259 HIS A O 1
ATOM 2048 N N . GLY A 1 260 ? -2.217 -20.250 -7.935 1.00 27.77 260 GLY A N 1
ATOM 2049 C CA . GLY A 1 260 ? -1.439 -19.425 -6.992 1.00 27.77 260 GLY A CA 1
ATOM 2050 C C . GLY A 1 260 ? -2.158 -19.212 -5.665 1.00 27.77 260 GLY A C 1
ATOM 2051 O O . GLY A 1 260 ? -3.366 -18.967 -5.664 1.00 27.77 260 GLY A O 1
ATOM 2052 N N . ARG A 1 261 ? -1.430 -19.289 -4.538 1.00 26.72 261 ARG A N 1
ATOM 2053 C CA . ARG A 1 261 ? -1.936 -18.872 -3.218 1.00 26.72 261 ARG A CA 1
ATOM 2054 C C . ARG A 1 261 ? -2.498 -17.455 -3.343 1.00 26.72 261 ARG A C 1
ATOM 2056 O O . ARG A 1 261 ? -1.849 -16.537 -3.832 1.00 26.72 261 ARG A O 1
ATOM 2063 N N . ARG A 1 262 ? -3.765 -17.329 -2.982 1.00 34.16 262 ARG A N 1
ATOM 2064 C CA . ARG A 1 262 ? -4.654 -16.233 -3.347 1.00 34.16 262 ARG A CA 1
ATOM 2065 C C . ARG A 1 262 ? -4.978 -15.470 -2.067 1.00 34.16 262 ARG A C 1
ATOM 2067 O O . ARG A 1 262 ? -5.671 -16.014 -1.214 1.00 34.16 262 ARG A O 1
ATOM 2074 N N . VAL A 1 263 ? -4.500 -14.234 -1.926 1.00 29.86 263 VAL A N 1
ATOM 2075 C CA . VAL A 1 263 ? -4.747 -13.413 -0.727 1.00 29.86 263 VAL A CA 1
ATOM 2076 C C . VAL A 1 263 ? -5.462 -12.126 -1.119 1.00 29.86 263 VAL A C 1
ATOM 2078 O O . VAL A 1 263 ? -4.851 -11.111 -1.433 1.00 29.86 263 VAL A O 1
ATOM 2081 N N . ALA A 1 264 ? -6.793 -12.164 -1.110 1.00 30.88 264 ALA A N 1
ATOM 2082 C CA . ALA A 1 264 ? -7.596 -10.948 -1.095 1.00 30.88 264 ALA A CA 1
ATOM 2083 C C . ALA A 1 264 ? -7.927 -10.630 0.365 1.00 30.88 264 ALA A C 1
ATOM 2085 O O . ALA A 1 264 ? -8.842 -11.212 0.946 1.00 30.88 264 ALA A O 1
ATOM 2086 N N . LEU A 1 265 ? -7.177 -9.711 0.972 1.00 32.53 265 LEU A N 1
ATOM 2087 C CA . LEU A 1 265 ? -7.495 -9.213 2.305 1.00 32.53 265 LEU A CA 1
ATOM 2088 C C . LEU A 1 265 ? -8.566 -8.119 2.184 1.00 32.53 265 LEU A C 1
ATOM 2090 O O . LEU A 1 265 ? -8.278 -6.927 2.088 1.00 32.53 265 LEU A O 1
ATOM 2094 N N . SER A 1 266 ? -9.833 -8.530 2.159 1.00 33.31 266 SER A N 1
ATOM 2095 C CA . SER A 1 266 ? -10.960 -7.598 2.214 1.00 33.31 266 SER A CA 1
ATOM 2096 C C . SER A 1 266 ? -11.193 -7.144 3.658 1.00 33.31 266 SER A C 1
ATOM 2098 O O . SER A 1 266 ? -11.957 -7.762 4.397 1.00 33.31 266 SER A O 1
ATOM 2100 N N . ILE A 1 267 ? -10.563 -6.041 4.068 1.00 35.97 267 ILE A N 1
ATOM 2101 C CA . ILE A 1 267 ? -10.813 -5.418 5.376 1.00 35.97 267 ILE A CA 1
ATOM 2102 C C . ILE A 1 267 ? -12.088 -4.568 5.297 1.00 35.97 267 ILE A C 1
ATOM 2104 O O . ILE A 1 267 ? -12.054 -3.347 5.140 1.00 35.97 267 ILE A O 1
ATOM 2108 N N . ALA A 1 268 ? -13.246 -5.207 5.439 1.00 30.17 268 ALA A N 1
ATOM 2109 C CA . ALA A 1 268 ? -14.504 -4.502 5.665 1.00 30.17 268 ALA A CA 1
ATOM 2110 C C . ALA A 1 268 ? -14.656 -4.174 7.163 1.00 30.17 268 ALA A C 1
ATOM 2112 O O . ALA A 1 268 ? -15.425 -4.815 7.871 1.00 30.17 268 ALA A O 1
ATOM 2113 N N . SER A 1 269 ? -13.919 -3.179 7.671 1.00 29.77 269 SER A N 1
ATOM 2114 C CA . SER A 1 269 ? -14.110 -2.717 9.055 1.00 29.77 269 SER A CA 1
ATOM 2115 C C . SER A 1 269 ? -15.247 -1.688 9.114 1.00 29.77 269 SER A C 1
ATOM 2117 O O . SER A 1 269 ? -15.092 -0.535 8.706 1.00 29.77 269 SER A O 1
ATOM 2119 N N . ALA A 1 270 ? -16.422 -2.113 9.586 1.00 25.67 270 ALA A N 1
ATOM 2120 C CA . ALA A 1 270 ? -17.547 -1.239 9.914 1.00 25.67 270 ALA A CA 1
ATOM 2121 C C . ALA A 1 270 ? -17.702 -1.170 11.440 1.00 25.67 270 ALA A C 1
ATOM 2123 O O . ALA A 1 270 ? -18.361 -2.010 12.046 1.00 25.67 270 ALA A O 1
ATOM 2124 N N . VAL A 1 271 ? -17.098 -0.161 12.071 1.00 26.64 271 VAL A N 1
ATOM 2125 C CA . VAL A 1 271 ? -17.160 0.026 13.530 1.00 26.64 271 VAL A CA 1
ATOM 2126 C C . VAL A 1 271 ? -18.194 1.098 13.875 1.00 26.64 271 VAL A C 1
ATOM 2128 O O . VAL A 1 271 ? -18.099 2.241 13.423 1.00 26.64 271 VAL A O 1
ATOM 2131 N N . ARG A 1 272 ? -19.196 0.740 14.690 1.00 25.03 272 ARG A N 1
ATOM 2132 C CA . ARG A 1 272 ? -20.148 1.696 15.282 1.00 25.03 272 ARG A CA 1
ATOM 2133 C C . ARG A 1 272 ? -19.434 2.537 16.344 1.00 25.03 272 ARG A C 1
ATOM 2135 O O . ARG A 1 272 ? -18.817 1.986 17.249 1.00 25.03 272 ARG A O 1
ATOM 2142 N N . ARG A 1 273 ? -19.597 3.865 16.304 1.00 26.92 273 ARG A N 1
ATOM 2143 C CA . ARG A 1 273 ? -19.289 4.731 17.455 1.00 26.92 273 ARG A CA 1
ATOM 2144 C C . ARG A 1 273 ? -20.303 4.428 18.564 1.00 26.92 273 ARG A C 1
ATOM 2146 O O . ARG A 1 273 ? -21.473 4.775 18.423 1.00 26.92 273 ARG A O 1
ATOM 2153 N N . ARG A 1 274 ? -19.877 3.791 19.655 1.00 27.86 274 ARG A N 1
ATOM 2154 C CA . ARG A 1 274 ? -20.621 3.801 20.924 1.00 27.86 274 ARG A CA 1
ATOM 2155 C C . ARG A 1 274 ? -19.914 4.787 21.850 1.00 27.86 274 ARG A C 1
ATOM 2157 O O . ARG A 1 274 ? -18.763 4.569 22.212 1.00 27.86 274 ARG A O 1
ATOM 2164 N N . CYS A 1 275 ? -20.576 5.891 22.188 1.00 24.84 275 CYS A N 1
ATOM 2165 C CA . CYS A 1 275 ? -20.150 6.713 23.316 1.00 24.84 275 CYS A CA 1
ATOM 2166 C C . CYS A 1 275 ? -20.449 5.918 24.587 1.00 24.84 275 CYS A C 1
ATOM 2168 O O . CYS A 1 275 ? -21.615 5.647 24.869 1.00 24.84 275 CYS A O 1
ATOM 2170 N N . LEU A 1 276 ? -19.414 5.534 25.329 1.00 23.72 276 LEU A N 1
ATOM 2171 C CA . LEU A 1 276 ? -19.578 5.123 26.718 1.00 23.72 276 LEU A CA 1
ATOM 2172 C C . LEU A 1 276 ? -19.812 6.414 27.509 1.00 23.72 276 LEU A C 1
ATOM 2174 O O . LEU A 1 276 ? -18.887 7.204 27.686 1.00 23.72 276 LEU A O 1
ATOM 2178 N N . ARG A 1 277 ? -21.066 6.685 27.886 1.00 23.31 277 ARG A N 1
ATOM 2179 C CA . ARG A 1 277 ? -21.346 7.651 28.953 1.00 23.31 277 ARG A CA 1
ATOM 2180 C C . ARG A 1 277 ? -21.013 6.947 30.271 1.00 23.31 277 ARG A C 1
ATOM 2182 O O . ARG A 1 277 ? -21.415 5.796 30.439 1.00 23.31 277 ARG A O 1
ATOM 2189 N N . LYS A 1 278 ? -20.212 7.601 31.115 1.00 28.94 278 LYS A N 1
ATOM 2190 C CA . LYS A 1 278 ? -20.206 7.310 32.550 1.00 28.94 278 LYS A CA 1
ATOM 2191 C C . LYS A 1 278 ? -21.523 7.796 33.138 1.00 28.94 278 LYS A C 1
ATOM 2193 O O . LYS A 1 278 ? -22.040 8.799 32.590 1.00 28.94 278 LYS A O 1
#

Radius of gyration: 21.11 Å; chains: 1; bounding box: 62×48×58 Å